Protein AF-A0A1Y1XB66-F1 (afdb_monomer)

Structure (mmCIF, N/CA/C/O backbone):
data_AF-A0A1Y1XB66-F1
#
_entry.id   AF-A0A1Y1XB66-F1
#
loop_
_atom_site.group_PDB
_atom_site.id
_atom_site.type_symbol
_atom_site.label_atom_id
_atom_site.label_alt_id
_atom_site.label_comp_id
_atom_site.label_asym_id
_atom_site.label_entity_id
_atom_site.label_seq_id
_atom_site.pdbx_PDB_ins_code
_atom_site.Cartn_x
_atom_site.Cartn_y
_atom_site.Cartn_z
_atom_site.occupancy
_atom_site.B_iso_or_equiv
_atom_site.auth_seq_id
_atom_site.auth_comp_id
_atom_site.auth_asym_id
_atom_site.auth_atom_id
_atom_site.pdbx_PDB_model_num
ATOM 1 N N . MET A 1 1 ? -8.201 -4.331 11.898 1.00 93.06 1 MET A N 1
ATOM 2 C CA . MET A 1 1 ? -6.814 -4.548 11.439 1.00 93.06 1 MET A CA 1
ATOM 3 C C . MET A 1 1 ? -6.684 -5.689 10.428 1.00 93.06 1 MET A C 1
ATOM 5 O O . MET A 1 1 ? -6.481 -5.411 9.258 1.00 93.06 1 MET A O 1
ATOM 9 N N . TYR A 1 2 ? -6.861 -6.954 10.826 1.00 96.12 2 TYR A N 1
ATOM 10 C CA . TYR A 1 2 ? -6.627 -8.111 9.941 1.00 96.12 2 TYR A CA 1
ATOM 11 C C . TYR A 1 2 ? -7.342 -8.049 8.589 1.00 96.12 2 TYR A C 1
ATOM 13 O O . TYR A 1 2 ? -6.713 -8.292 7.570 1.00 96.12 2 TYR A O 1
ATOM 21 N N . LEU A 1 3 ? -8.620 -7.654 8.565 1.00 96.44 3 LEU A N 1
ATOM 22 C CA . LEU A 1 3 ? -9.354 -7.529 7.306 1.00 96.44 3 LEU A CA 1
ATOM 23 C C . LEU A 1 3 ? -8.705 -6.515 6.350 1.00 96.44 3 LEU A C 1
ATOM 25 O O . LEU A 1 3 ? -8.567 -6.825 5.177 1.00 96.44 3 LEU A O 1
ATOM 29 N N . ALA A 1 4 ? -8.248 -5.361 6.848 1.00 98.31 4 ALA A N 1
ATOM 30 C CA . ALA A 1 4 ? -7.522 -4.388 6.031 1.00 98.31 4 ALA A CA 1
ATOM 31 C C . ALA A 1 4 ? -6.199 -4.976 5.512 1.00 98.31 4 ALA A C 1
ATOM 33 O O . ALA A 1 4 ? -5.934 -4.901 4.322 1.00 98.31 4 ALA A O 1
ATOM 34 N N . ALA A 1 5 ? -5.426 -5.656 6.366 1.00 98.12 5 ALA A N 1
ATOM 35 C CA . ALA A 1 5 ? -4.185 -6.314 5.950 1.00 98.12 5 ALA A CA 1
ATOM 36 C C . ALA A 1 5 ? -4.416 -7.391 4.870 1.00 98.12 5 ALA A C 1
ATOM 38 O O . ALA A 1 5 ? -3.619 -7.513 3.948 1.00 98.12 5 ALA A O 1
ATOM 39 N N . CYS A 1 6 ? -5.518 -8.144 4.934 1.00 97.75 6 CYS A N 1
ATOM 40 C CA . CYS A 1 6 ? -5.854 -9.141 3.914 1.00 97.75 6 CYS A CA 1
ATOM 41 C C . CYS A 1 6 ? -6.226 -8.533 2.556 1.00 97.75 6 CYS A C 1
ATOM 43 O O . CYS A 1 6 ? -6.067 -9.211 1.546 1.00 97.75 6 CYS A O 1
ATOM 45 N N . ILE A 1 7 ? -6.758 -7.308 2.528 1.00 98.19 7 ILE A N 1
ATOM 46 C CA . ILE A 1 7 ? -7.290 -6.697 1.301 1.00 98.19 7 ILE A CA 1
ATOM 47 C C . ILE A 1 7 ? -6.441 -5.542 0.769 1.00 98.19 7 ILE A C 1
ATOM 49 O O . ILE A 1 7 ? -6.807 -4.998 -0.265 1.00 98.19 7 ILE A O 1
ATOM 53 N N . HIS A 1 8 ? -5.378 -5.134 1.472 1.00 98.50 8 HIS A N 1
ATOM 54 C CA . HIS A 1 8 ? -4.700 -3.863 1.196 1.00 98.50 8 HIS A CA 1
ATOM 55 C C . HIS A 1 8 ? -4.144 -3.740 -0.224 1.00 98.50 8 HIS A C 1
ATOM 57 O O . HIS A 1 8 ? -4.134 -2.624 -0.706 1.00 98.50 8 HIS A O 1
ATOM 63 N N . ASP A 1 9 ? -3.803 -4.860 -0.878 1.00 98.50 9 ASP A N 1
ATOM 64 C CA . ASP A 1 9 ? -3.359 -4.948 -2.283 1.00 98.50 9 ASP A CA 1
ATOM 65 C C . ASP A 1 9 ? -4.315 -5.791 -3.162 1.00 98.50 9 ASP A C 1
ATOM 67 O O . ASP A 1 9 ? -3.929 -6.394 -4.168 1.00 98.50 9 ASP A O 1
ATOM 71 N N . PHE A 1 10 ? -5.587 -5.933 -2.771 1.00 98.56 10 PHE A N 1
ATOM 72 C CA . PHE A 1 10 ? -6.537 -6.761 -3.522 1.00 98.56 10 PHE A CA 1
ATOM 73 C C . PHE A 1 10 ? -6.757 -6.218 -4.943 1.00 98.56 10 PHE A C 1
ATOM 75 O O . PHE A 1 10 ? -7.156 -5.069 -5.105 1.00 98.56 10 PHE A O 1
ATOM 82 N N . ASP A 1 11 ? -6.575 -7.064 -5.963 1.00 98.19 11 ASP A N 1
ATOM 83 C CA . ASP A 1 11 ? -6.688 -6.693 -7.387 1.00 98.19 11 ASP A CA 1
ATOM 84 C C . ASP A 1 11 ? -5.578 -5.731 -7.879 1.00 98.19 11 ASP A C 1
ATOM 86 O O . ASP A 1 11 ? -5.793 -4.918 -8.775 1.00 98.19 11 ASP A O 1
ATOM 90 N N . HIS A 1 12 ? -4.372 -5.813 -7.295 1.00 98.38 12 HIS A N 1
ATOM 91 C CA . HIS A 1 12 ? -3.208 -5.036 -7.739 1.00 98.38 12 HIS A CA 1
ATOM 92 C C . HIS A 1 12 ? -2.734 -5.438 -9.157 1.00 98.38 12 HIS A C 1
ATOM 94 O O . HIS A 1 12 ? -2.450 -6.614 -9.403 1.00 98.38 12 HIS A O 1
ATOM 100 N N . PRO A 1 13 ? -2.581 -4.482 -10.099 1.00 97.94 13 PRO A N 1
ATOM 101 C CA . PRO A 1 13 ? -2.241 -4.754 -11.504 1.00 97.94 13 PRO A CA 1
ATOM 102 C C . PRO A 1 13 ? -0.741 -5.003 -11.762 1.00 97.94 13 PRO A C 1
ATOM 104 O O . PRO A 1 13 ? -0.325 -5.191 -12.913 1.00 97.94 13 PRO A O 1
ATOM 107 N N . GLY A 1 14 ? 0.080 -4.976 -10.709 1.00 97.69 14 GLY A N 1
ATOM 108 C CA . GLY A 1 14 ? 1.537 -5.132 -10.784 1.00 97.69 14 GLY A CA 1
ATOM 109 C C . GLY A 1 14 ? 2.257 -3.893 -11.323 1.00 97.69 14 GLY A C 1
ATOM 110 O O . GLY A 1 14 ? 3.287 -4.014 -11.984 1.00 97.69 14 GLY A O 1
ATOM 111 N N . VAL A 1 15 ? 1.667 -2.710 -11.129 1.00 97.88 15 VAL A N 1
ATOM 112 C CA . VAL A 1 15 ? 2.233 -1.402 -11.487 1.00 97.88 15 VAL A CA 1
ATOM 113 C C . VAL A 1 15 ? 1.844 -0.378 -10.426 1.00 97.88 15 VAL A C 1
ATOM 115 O O . VAL A 1 15 ? 0.817 -0.525 -9.779 1.00 97.88 15 VAL A O 1
ATOM 118 N N . SER A 1 16 ? 2.651 0.666 -10.268 1.00 97.94 16 SER A N 1
ATOM 119 C CA . SER A 1 16 ? 2.459 1.718 -9.262 1.00 97.94 16 SER A CA 1
ATOM 120 C C . SER A 1 16 ? 1.376 2.749 -9.619 1.00 97.94 16 SER A C 1
ATOM 122 O O . SER A 1 16 ? 1.067 2.968 -10.792 1.00 97.94 16 SER A O 1
ATOM 124 N N . ASN A 1 17 ? 0.903 3.498 -8.610 1.00 97.94 17 ASN A N 1
ATOM 125 C CA . ASN A 1 17 ? 0.035 4.675 -8.783 1.00 97.94 17 ASN A CA 1
ATOM 126 C C . ASN A 1 17 ? 0.576 5.642 -9.850 1.00 97.94 17 ASN A C 1
ATOM 128 O O . ASN A 1 17 ? -0.153 6.084 -10.735 1.00 97.94 17 ASN A O 1
ATOM 132 N N . LYS A 1 18 ? 1.882 5.933 -9.808 1.00 97.25 18 LYS A N 1
ATOM 133 C CA . LYS A 1 18 ? 2.531 6.855 -10.749 1.00 97.25 18 LYS A CA 1
ATOM 134 C C . LYS A 1 18 ? 2.467 6.360 -12.193 1.00 97.25 18 LYS A C 1
ATOM 136 O O . LYS A 1 18 ? 2.304 7.173 -13.098 1.00 97.25 18 LYS A O 1
ATOM 141 N N . PHE A 1 19 ? 2.591 5.051 -12.410 1.00 97.62 19 PHE A N 1
ATOM 142 C CA . PHE A 1 19 ? 2.431 4.473 -13.740 1.00 97.62 19 PHE A CA 1
ATOM 143 C C . PHE A 1 19 ? 1.012 4.710 -14.262 1.00 97.62 19 PHE A C 1
ATOM 145 O O . PHE A 1 19 ? 0.869 5.263 -15.348 1.00 97.62 19 PHE A O 1
ATOM 152 N N . LEU A 1 20 ? -0.013 4.363 -13.472 1.00 98.06 20 LEU A N 1
ATOM 153 C CA . LEU A 1 20 ? -1.424 4.519 -13.855 1.00 98.06 20 LEU A CA 1
ATOM 154 C C . LEU A 1 20 ? -1.769 5.972 -14.208 1.00 98.06 20 LEU A C 1
ATOM 156 O O . LEU A 1 20 ? -2.384 6.224 -15.241 1.00 98.06 20 LEU A O 1
ATOM 160 N N . ILE A 1 21 ? -1.302 6.925 -13.398 1.00 97.50 21 ILE A N 1
ATOM 161 C CA . ILE A 1 21 ? -1.496 8.363 -13.638 1.00 97.50 21 ILE A CA 1
ATOM 162 C C . ILE A 1 21 ? -0.825 8.790 -14.951 1.00 97.50 21 ILE A C 1
ATOM 164 O O . ILE A 1 21 ? -1.439 9.452 -15.784 1.00 97.50 21 ILE A O 1
ATOM 168 N N . ASN A 1 22 ? 0.427 8.383 -15.180 1.00 96.12 22 ASN A N 1
ATOM 169 C CA . ASN A 1 22 ? 1.181 8.793 -16.367 1.00 96.12 22 ASN A CA 1
ATOM 170 C C . ASN A 1 22 ? 0.584 8.274 -17.682 1.00 96.12 22 ASN A C 1
ATOM 172 O O . ASN A 1 22 ? 0.748 8.922 -18.714 1.00 96.12 22 ASN A O 1
ATOM 176 N N . VAL A 1 23 ? -0.052 7.100 -17.663 1.00 95.62 23 VAL A N 1
ATOM 177 C CA . VAL A 1 23 ? -0.640 6.485 -18.864 1.00 95.62 23 VAL A CA 1
ATOM 178 C C . VAL A 1 23 ? -2.120 6.828 -19.053 1.00 95.62 23 VAL A C 1
ATOM 180 O O . VAL A 1 23 ? -2.707 6.380 -20.035 1.00 95.62 23 VAL A O 1
ATOM 183 N N . GLY A 1 24 ? -2.715 7.616 -18.148 1.00 95.81 24 GLY A N 1
ATOM 184 C CA . GLY A 1 24 ? -4.138 7.959 -18.190 1.00 95.81 24 GLY A CA 1
ATOM 185 C C . GLY A 1 24 ? -5.039 6.741 -17.984 1.00 95.81 24 GLY A C 1
ATOM 186 O O . GLY A 1 24 ? -6.009 6.555 -18.715 1.00 95.81 24 GLY A O 1
ATOM 187 N N . ASP A 1 25 ? -4.683 5.863 -17.044 1.00 97.88 25 ASP A N 1
ATOM 188 C CA . ASP A 1 25 ? -5.494 4.685 -16.743 1.00 97.88 25 ASP A CA 1
ATOM 189 C C . ASP A 1 25 ? -6.871 5.095 -16.174 1.00 97.88 25 ASP A C 1
ATOM 191 O O . ASP A 1 25 ? -6.937 6.007 -15.342 1.00 97.88 25 ASP A O 1
ATOM 195 N N . PRO A 1 26 ? -7.975 4.413 -16.540 1.00 98.31 26 PRO A N 1
ATOM 196 C CA . PRO A 1 26 ? -9.305 4.723 -16.015 1.00 98.31 26 PRO A CA 1
ATOM 197 C C . PRO A 1 26 ? -9.406 4.724 -14.483 1.00 98.31 26 PRO A C 1
ATOM 199 O O . PRO A 1 26 ? -10.229 5.456 -13.933 1.00 98.31 26 PRO A O 1
ATOM 202 N N . LEU A 1 27 ? -8.590 3.933 -13.771 1.00 98.06 27 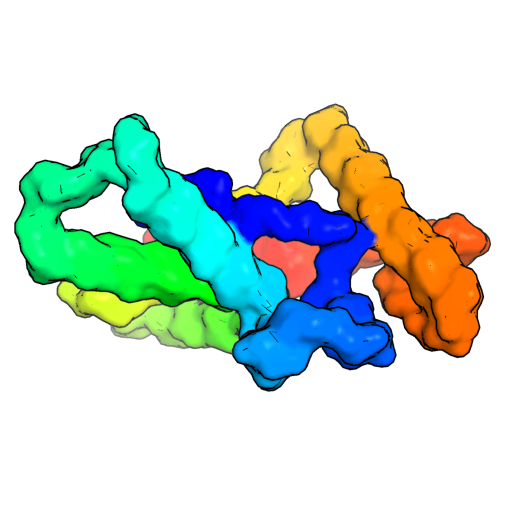LEU A N 1
ATOM 203 C CA . LEU A 1 27 ? -8.545 3.980 -12.307 1.00 98.06 27 LEU A CA 1
ATOM 204 C C . LEU A 1 27 ? -7.983 5.312 -11.802 1.00 98.06 27 LEU A C 1
ATOM 206 O O . LEU A 1 27 ? -8.491 5.848 -10.815 1.00 98.06 27 LEU A O 1
ATOM 210 N N . ALA A 1 28 ? -6.964 5.860 -12.471 1.00 98.25 28 ALA A N 1
ATOM 211 C CA . ALA A 1 28 ? -6.388 7.151 -12.106 1.00 98.25 28 ALA A CA 1
ATOM 212 C C . ALA A 1 28 ? -7.420 8.276 -12.269 1.00 98.25 28 ALA A C 1
ATOM 214 O O . ALA A 1 28 ? -7.612 9.066 -11.343 1.00 98.25 28 ALA A O 1
ATOM 215 N N . GLU A 1 29 ? -8.176 8.266 -13.372 1.00 97.81 29 GLU A N 1
ATOM 216 C CA . GLU A 1 29 ? -9.288 9.198 -13.592 1.00 97.81 29 GLU A CA 1
ATOM 217 C C . GLU A 1 29 ? -10.398 9.027 -12.543 1.00 97.81 29 GLU A C 1
ATOM 219 O O . GLU A 1 29 ? -10.850 10.003 -11.941 1.00 97.81 29 GLU A O 1
ATOM 224 N N . LEU A 1 30 ? -10.811 7.783 -12.269 1.00 98.12 30 LEU A N 1
ATOM 225 C CA . LEU A 1 30 ? -11.868 7.466 -11.304 1.00 98.12 30 LEU A CA 1
ATOM 226 C C . LEU A 1 30 ? -11.540 7.977 -9.893 1.00 98.12 30 LEU A C 1
ATOM 228 O O . LEU A 1 30 ? -12.418 8.493 -9.194 1.00 98.12 30 LEU A O 1
ATOM 232 N N . TYR A 1 31 ? -10.281 7.842 -9.475 1.00 98.31 31 TYR A N 1
ATOM 233 C CA . TYR A 1 31 ? -9.811 8.237 -8.147 1.00 98.31 31 TYR A CA 1
ATOM 234 C C . TYR A 1 31 ? -9.087 9.587 -8.122 1.00 98.31 31 TYR A C 1
ATOM 236 O O . TYR A 1 31 ? -8.567 9.984 -7.078 1.00 98.31 31 TYR A O 1
ATOM 244 N N . ASN A 1 32 ? -9.147 10.351 -9.217 1.00 98.06 32 ASN A N 1
ATOM 245 C CA . ASN A 1 32 ? -8.606 11.708 -9.330 1.00 98.06 32 ASN A CA 1
ATOM 246 C C . ASN A 1 32 ? -7.133 11.789 -8.886 1.00 98.06 32 ASN A C 1
ATOM 248 O O . ASN A 1 32 ? -6.772 12.666 -8.096 1.00 98.06 32 ASN A O 1
ATOM 252 N N . ASP A 1 33 ? -6.320 10.825 -9.325 1.00 98.12 33 ASP A N 1
ATOM 253 C CA . ASP A 1 33 ? -4.886 10.691 -9.029 1.00 98.12 33 ASP A CA 1
ATOM 254 C C . ASP A 1 33 ? -4.518 10.546 -7.537 1.00 98.12 33 ASP A C 1
ATOM 256 O O . ASP A 1 33 ? -3.344 10.619 -7.165 1.00 98.12 33 ASP A O 1
ATOM 260 N N . LYS A 1 34 ? -5.496 10.332 -6.648 1.00 97.50 34 LYS A N 1
ATOM 261 C CA . LYS A 1 34 ? -5.277 10.241 -5.196 1.00 97.50 34 LYS A CA 1
ATOM 262 C C . LYS A 1 34 ? -5.313 8.796 -4.730 1.00 97.50 34 LYS A C 1
ATOM 264 O O . LYS A 1 34 ? -6.390 8.206 -4.707 1.00 97.50 34 LYS A O 1
ATOM 269 N N . SER A 1 35 ? -4.160 8.266 -4.309 1.00 97.69 35 SER A N 1
ATOM 270 C CA . SER A 1 35 ? -4.018 6.903 -3.760 1.00 97.69 35 SER A CA 1
ATOM 271 C C . SER A 1 35 ? -4.839 5.897 -4.577 1.00 97.69 35 SER A C 1
ATOM 273 O O . SER A 1 35 ? -5.804 5.302 -4.092 1.00 97.69 35 SER A O 1
ATOM 275 N N . VAL A 1 36 ? -4.559 5.876 -5.886 1.00 98.62 36 VAL A N 1
ATOM 276 C CA . VAL A 1 36 ? -5.412 5.275 -6.923 1.00 98.62 36 VAL A CA 1
ATOM 277 C C . VAL A 1 36 ? -5.643 3.793 -6.633 1.00 98.62 36 VAL A C 1
ATOM 279 O O . VAL A 1 36 ? -6.783 3.333 -6.573 1.00 98.62 36 VAL A O 1
ATOM 282 N N . LEU A 1 37 ? -4.557 3.066 -6.394 1.00 98.75 37 LEU A N 1
ATOM 283 C CA . LEU A 1 37 ? -4.554 1.646 -6.085 1.00 98.75 37 LEU A CA 1
ATOM 284 C C . LEU A 1 37 ? -5.190 1.373 -4.727 1.00 98.75 37 LEU A C 1
ATOM 286 O O . LEU A 1 37 ? -6.081 0.539 -4.636 1.00 98.75 37 LEU A O 1
ATOM 290 N N . GLU A 1 38 ? -4.849 2.132 -3.688 1.00 98.75 38 GLU A N 1
ATOM 291 C CA . GLU A 1 38 ? -5.382 1.911 -2.341 1.00 98.75 38 GLU A CA 1
ATOM 292 C C . GLU A 1 38 ? -6.908 2.124 -2.280 1.00 98.75 38 GLU A C 1
ATOM 294 O O . GLU A 1 38 ? -7.633 1.377 -1.607 1.00 98.75 38 GLU A O 1
ATOM 299 N N . ASN A 1 39 ? -7.427 3.099 -3.036 1.00 98.62 39 ASN A N 1
ATOM 300 C CA . ASN A 1 39 ? -8.866 3.268 -3.229 1.00 98.62 39 ASN A CA 1
ATOM 301 C C . ASN A 1 39 ? -9.487 2.094 -3.999 1.00 98.62 39 ASN A C 1
ATOM 303 O O . ASN A 1 39 ? -10.554 1.607 -3.603 1.00 98.62 39 ASN A O 1
ATOM 307 N N . HIS A 1 40 ? -8.829 1.624 -5.064 1.00 98.69 40 HIS A N 1
ATOM 308 C CA . HIS A 1 40 ? -9.269 0.462 -5.843 1.00 98.69 40 HIS A CA 1
ATOM 309 C C . HIS A 1 40 ? -9.345 -0.803 -4.983 1.00 98.69 40 HIS A C 1
ATOM 311 O O . HIS A 1 40 ? -10.390 -1.454 -4.944 1.00 98.69 40 HIS A O 1
ATOM 317 N N . HIS A 1 41 ? -8.302 -1.098 -4.205 1.00 98.69 41 HIS A N 1
ATOM 318 C CA . HIS A 1 41 ? -8.227 -2.246 -3.299 1.00 98.69 41 HIS A CA 1
ATOM 319 C C . HIS A 1 41 ? -9.415 -2.274 -2.331 1.00 98.69 41 HIS A C 1
ATOM 321 O O . HIS A 1 41 ? -10.119 -3.283 -2.213 1.00 98.69 41 HIS A O 1
ATOM 327 N N . CYS A 1 42 ? -9.723 -1.130 -1.708 1.00 98.31 42 CYS A N 1
ATOM 328 C CA . CYS A 1 42 ? -10.904 -0.983 -0.861 1.00 98.31 42 CYS A CA 1
ATOM 329 C C . CYS A 1 42 ? -12.209 -1.216 -1.627 1.00 98.31 42 CYS A C 1
ATOM 331 O O . CYS A 1 42 ? -13.079 -1.964 -1.168 1.00 98.31 42 CYS A O 1
ATOM 333 N N . ALA A 1 43 ? -12.383 -0.547 -2.768 1.00 98.31 43 ALA A N 1
ATOM 334 C CA . ALA A 1 43 ? -13.620 -0.596 -3.537 1.00 98.31 43 ALA A CA 1
ATOM 335 C C . ALA A 1 43 ? -13.911 -2.015 -4.044 1.00 98.31 43 ALA A C 1
ATOM 337 O O . ALA A 1 43 ? -15.011 -2.532 -3.824 1.00 98.31 43 ALA A O 1
ATOM 338 N N . ALA A 1 44 ? -12.916 -2.664 -4.648 1.00 98.38 44 ALA A N 1
ATOM 339 C CA . ALA A 1 44 ? -13.014 -4.006 -5.199 1.00 98.38 44 ALA A CA 1
ATOM 340 C C . ALA A 1 44 ? -13.272 -5.055 -4.103 1.00 98.38 44 ALA A C 1
ATOM 342 O O . ALA A 1 44 ? -14.179 -5.884 -4.237 1.00 98.38 44 ALA A O 1
ATOM 343 N N . ALA A 1 45 ? -12.560 -4.983 -2.973 1.00 98.12 45 ALA A N 1
ATOM 344 C CA . ALA A 1 45 ? -12.751 -5.916 -1.865 1.00 98.12 45 ALA A CA 1
ATOM 345 C C . ALA A 1 45 ? -14.123 -5.758 -1.185 1.00 98.12 45 ALA A C 1
ATOM 347 O O . ALA A 1 45 ? -14.790 -6.747 -0.872 1.00 98.12 45 ALA A O 1
ATOM 348 N N . LEU A 1 46 ? -14.596 -4.522 -0.990 1.00 96.06 46 LEU A N 1
ATOM 349 C CA . LEU A 1 46 ? -15.913 -4.265 -0.394 1.00 96.06 46 LEU A CA 1
ATOM 350 C C . LEU A 1 46 ? -17.053 -4.626 -1.357 1.00 96.06 46 LEU A C 1
ATOM 352 O O . LEU A 1 46 ? -18.103 -5.096 -0.914 1.00 96.06 46 LEU A O 1
ATOM 356 N N . ALA A 1 47 ? -16.857 -4.469 -2.668 1.00 97.00 47 ALA A N 1
ATOM 357 C CA . ALA A 1 47 ? -17.786 -4.982 -3.670 1.00 97.00 47 ALA A CA 1
ATOM 358 C C . ALA A 1 47 ? -17.856 -6.517 -3.630 1.00 97.00 47 ALA A C 1
ATOM 360 O O . ALA A 1 47 ? -18.951 -7.081 -3.675 1.00 97.00 47 ALA A O 1
ATOM 361 N N . LEU A 1 48 ? -16.712 -7.198 -3.480 1.00 97.62 48 LEU A N 1
ATOM 362 C CA . LEU A 1 48 ? -16.653 -8.653 -3.332 1.00 97.62 48 LEU A CA 1
ATOM 363 C C . LEU A 1 48 ? -17.368 -9.135 -2.063 1.00 97.62 48 LEU A C 1
ATOM 365 O O . LEU A 1 48 ? -18.113 -10.116 -2.128 1.00 97.62 48 LEU A O 1
ATOM 369 N N . LEU A 1 49 ? -17.179 -8.438 -0.941 1.00 96.19 49 LEU A N 1
ATOM 370 C CA . LEU A 1 49 ? -17.842 -8.727 0.333 1.00 96.19 49 LEU A CA 1
ATOM 371 C C . LEU A 1 49 ? -19.370 -8.632 0.227 1.00 96.19 49 LEU A C 1
ATOM 373 O O . LEU A 1 49 ? -20.077 -9.412 0.855 1.00 96.19 49 LEU A O 1
ATOM 377 N N . ASN A 1 50 ? -19.886 -7.708 -0.586 1.00 93.25 50 ASN A N 1
ATOM 378 C CA . ASN A 1 50 ? -21.325 -7.499 -0.766 1.00 93.25 50 ASN A CA 1
ATOM 379 C C . ASN A 1 50 ? -21.995 -8.500 -1.723 1.00 93.25 50 ASN A C 1
ATOM 381 O O . ASN A 1 50 ? -23.218 -8.458 -1.877 1.00 93.25 50 ASN A O 1
ATOM 385 N N . LYS A 1 51 ? -21.243 -9.405 -2.365 1.00 96.44 51 LYS A N 1
ATOM 386 C CA . LYS A 1 51 ? -21.841 -10.454 -3.202 1.00 96.44 51 LYS A CA 1
ATOM 387 C C . LYS A 1 51 ? -22.602 -11.481 -2.341 1.00 96.44 51 LYS A C 1
ATOM 389 O O . LYS A 1 51 ? -22.174 -11.774 -1.219 1.00 96.44 51 LYS A O 1
ATOM 394 N N . PRO A 1 52 ? -23.704 -12.069 -2.851 1.00 95.00 52 PRO A N 1
ATOM 395 C CA . PRO A 1 52 ? -24.417 -13.138 -2.154 1.00 95.00 52 PRO A CA 1
ATOM 396 C C . PRO A 1 52 ? -23.474 -14.284 -1.761 1.00 95.00 52 PRO A C 1
ATOM 398 O O . PRO A 1 52 ? -22.692 -14.748 -2.584 1.00 95.00 52 PRO A O 1
ATOM 401 N N . GLY A 1 53 ? -23.543 -14.724 -0.503 1.00 94.75 53 GLY A N 1
ATOM 402 C CA . GLY A 1 53 ? -22.701 -15.803 0.032 1.00 94.75 53 GLY A CA 1
ATOM 403 C C . GLY A 1 53 ? -21.323 -15.378 0.558 1.00 94.75 53 GLY A C 1
ATOM 404 O O . GLY A 1 53 ? -20.708 -16.155 1.280 1.00 94.75 53 GLY A O 1
ATOM 405 N N . ASN A 1 54 ? -20.864 -14.151 0.281 1.00 95.81 54 ASN A N 1
ATOM 406 C CA . ASN A 1 54 ? -19.546 -13.672 0.725 1.00 95.81 54 ASN A CA 1
ATOM 407 C C . ASN A 1 54 ? -19.594 -12.810 1.994 1.00 95.81 54 ASN A C 1
ATOM 409 O O . ASN A 1 54 ? -18.575 -12.642 2.665 1.00 95.81 54 ASN A O 1
ATOM 413 N N . ASN A 1 55 ? -20.755 -12.233 2.316 1.00 95.19 55 ASN A N 1
ATOM 414 C CA . ASN A 1 55 ? -20.878 -11.236 3.376 1.00 95.19 55 ASN A CA 1
ATOM 415 C C . ASN A 1 55 ? -20.859 -11.862 4.779 1.00 95.19 55 ASN A C 1
ATOM 417 O O . ASN A 1 55 ? -21.898 -12.040 5.407 1.00 95.19 55 ASN A O 1
ATOM 421 N N . PHE A 1 56 ? -19.668 -12.156 5.298 1.00 95.25 56 PHE A N 1
ATOM 422 C CA . PHE A 1 56 ? -19.494 -12.703 6.648 1.00 95.25 56 PHE A CA 1
ATOM 423 C C . PHE A 1 56 ? -19.709 -11.674 7.776 1.00 95.25 56 PHE A C 1
ATOM 425 O O . PHE A 1 56 ? -19.662 -12.036 8.951 1.00 95.25 56 PHE A O 1
ATOM 432 N N . ILE A 1 57 ? -19.930 -10.395 7.444 1.00 94.12 57 ILE A N 1
ATOM 433 C CA . ILE A 1 57 ? -20.220 -9.326 8.414 1.00 94.12 57 ILE A CA 1
ATOM 434 C C . ILE A 1 57 ? -21.708 -8.953 8.451 1.00 94.12 57 ILE A C 1
ATOM 436 O O . ILE A 1 57 ? -22.086 -7.966 9.084 1.00 94.12 57 ILE A O 1
ATOM 440 N N . ASP A 1 58 ? -22.569 -9.713 7.778 1.00 93.62 58 ASP A N 1
ATOM 441 C CA . ASP A 1 58 ? -24.006 -9.462 7.648 1.00 93.62 58 ASP A CA 1
ATOM 442 C C . ASP A 1 58 ? -24.742 -9.357 8.997 1.00 93.62 58 ASP A C 1
ATOM 444 O O . ASP A 1 58 ? -25.661 -8.545 9.122 1.00 93.62 58 ASP A O 1
ATOM 448 N N . ARG A 1 59 ? -24.288 -10.087 10.019 1.00 94.44 59 ARG A N 1
ATOM 449 C CA . ARG A 1 59 ? -24.832 -10.076 11.388 1.00 94.44 59 ARG A CA 1
ATOM 450 C C . ARG A 1 59 ? -24.444 -8.852 12.215 1.00 94.44 59 ARG A C 1
ATOM 452 O O . ARG A 1 59 ? -25.016 -8.649 13.283 1.00 94.44 59 ARG A O 1
ATOM 459 N N . LEU A 1 60 ? -23.482 -8.047 11.763 1.00 95.75 60 LEU A N 1
ATOM 460 C CA . LEU A 1 60 ? -23.155 -6.796 12.441 1.00 95.75 60 LEU A CA 1
ATOM 461 C C . LEU A 1 60 ? -24.293 -5.785 12.264 1.00 95.75 60 LEU A C 1
ATOM 463 O O . LEU A 1 60 ? -24.905 -5.678 11.193 1.00 95.75 60 LEU A O 1
ATOM 467 N N . ASP A 1 61 ? -24.548 -5.009 13.314 1.00 97.19 61 ASP A N 1
ATOM 468 C CA . ASP A 1 61 ? -25.452 -3.869 13.233 1.00 97.19 61 ASP A CA 1
ATOM 469 C C . ASP A 1 61 ? -24.906 -2.786 12.280 1.00 97.19 61 ASP A C 1
ATOM 471 O O . ASP A 1 61 ? -23.751 -2.802 11.836 1.00 97.19 61 ASP A O 1
ATOM 475 N N . LYS A 1 62 ? -25.781 -1.849 11.910 1.00 96.31 62 LYS A N 1
ATOM 476 C CA . LYS A 1 62 ? -25.469 -0.810 10.922 1.00 96.31 62 LYS A CA 1
ATOM 477 C C . LYS A 1 62 ? -24.313 0.091 11.369 1.00 96.31 62 LYS A C 1
ATOM 479 O O . LYS A 1 62 ? -23.526 0.513 10.523 1.00 96.31 62 LYS A O 1
ATOM 484 N N . GLU A 1 63 ? -24.209 0.380 12.663 1.00 97.38 63 GLU A N 1
ATOM 485 C CA . GLU A 1 63 ? -23.181 1.272 13.203 1.00 97.38 63 GLU A CA 1
ATOM 486 C C . GLU A 1 63 ? -21.806 0.609 13.169 1.00 97.38 63 GLU A C 1
ATOM 488 O O . GLU A 1 63 ? -20.867 1.198 12.637 1.00 97.38 63 GLU A O 1
ATOM 493 N N . LYS A 1 64 ? -21.707 -0.654 13.595 1.00 96.50 64 LYS A N 1
ATOM 494 C CA . LYS A 1 64 ? -20.469 -1.441 13.517 1.00 96.50 64 LYS A CA 1
ATOM 495 C C . LYS A 1 64 ? -20.013 -1.671 12.083 1.00 96.50 64 LYS A C 1
ATOM 497 O O . LYS A 1 64 ? -18.819 -1.625 11.813 1.00 96.50 64 LYS A O 1
ATOM 502 N N . LYS A 1 65 ? -20.937 -1.899 11.141 1.00 96.06 65 LYS A N 1
ATOM 503 C CA . LYS A 1 65 ? -20.594 -2.003 9.709 1.00 96.06 65 LYS A CA 1
ATOM 504 C C . LYS A 1 65 ? -19.994 -0.706 9.177 1.00 96.06 65 LYS A C 1
ATOM 506 O O . LYS A 1 65 ? -19.033 -0.757 8.412 1.00 96.06 65 LYS A O 1
ATOM 511 N N . ARG A 1 66 ? -20.556 0.440 9.576 1.00 96.19 66 ARG A N 1
ATOM 512 C CA . ARG A 1 66 ? -20.033 1.759 9.206 1.00 96.19 66 ARG A CA 1
ATOM 513 C C . ARG A 1 66 ? -18.635 1.965 9.788 1.00 96.19 66 ARG A C 1
ATOM 515 O O . ARG A 1 66 ? -17.718 2.226 9.022 1.00 96.19 66 ARG A O 1
ATOM 522 N N . GLU A 1 67 ? -18.465 1.760 11.092 1.00 96.06 67 GLU A N 1
ATOM 523 C CA . GLU A 1 67 ? -17.174 1.922 11.775 1.00 96.06 67 GLU A CA 1
ATOM 524 C C . GLU A 1 67 ? -16.095 0.990 11.203 1.00 96.06 67 GLU A C 1
ATOM 526 O O . GLU A 1 67 ? -14.968 1.415 10.941 1.00 96.06 67 GLU A O 1
ATOM 531 N N . LEU A 1 68 ? -16.445 -0.276 10.948 1.00 95.75 68 LEU A N 1
ATOM 532 C CA . LEU A 1 68 ? -15.550 -1.244 10.322 1.00 95.75 68 LEU A CA 1
ATOM 533 C C . LEU A 1 68 ? -15.116 -0.772 8.932 1.00 95.75 68 LEU A C 1
ATOM 535 O O . LEU A 1 68 ? -13.928 -0.811 8.621 1.00 95.75 68 LEU A O 1
ATOM 539 N N . ARG A 1 69 ? -16.065 -0.319 8.103 1.00 96.62 69 ARG A N 1
ATOM 540 C CA . ARG A 1 69 ? -15.777 0.185 6.757 1.00 96.62 69 ARG A CA 1
ATOM 541 C C . ARG A 1 69 ? -14.869 1.412 6.803 1.00 96.62 69 ARG A C 1
ATOM 543 O O . ARG A 1 69 ? -13.894 1.444 6.062 1.00 96.62 69 ARG A O 1
ATOM 550 N N . GLU A 1 70 ? -15.178 2.389 7.651 1.00 97.50 70 GLU A N 1
ATOM 551 C CA . GLU A 1 70 ? -14.369 3.604 7.826 1.00 97.50 70 GLU A CA 1
ATOM 552 C C . GLU A 1 70 ? -12.937 3.245 8.228 1.00 97.50 70 GLU A C 1
ATOM 554 O O . GLU A 1 70 ? -11.991 3.639 7.553 1.00 97.50 70 GLU A O 1
ATOM 559 N N . THR A 1 71 ? -12.791 2.385 9.238 1.00 97.75 71 THR A N 1
ATOM 560 C CA . THR A 1 71 ? -11.477 1.959 9.733 1.00 97.75 71 THR A CA 1
ATOM 561 C C . THR A 1 71 ? -10.689 1.200 8.665 1.00 97.75 71 THR A C 1
ATOM 563 O O . THR A 1 71 ? -9.491 1.407 8.522 1.00 97.75 71 THR A O 1
ATOM 566 N N . ILE A 1 72 ? -11.328 0.316 7.891 1.00 98.06 72 ILE A N 1
ATOM 567 C CA . ILE A 1 72 ? -10.654 -0.404 6.798 1.00 98.06 72 ILE A CA 1
ATOM 568 C C . ILE A 1 72 ? -10.117 0.570 5.753 1.00 98.06 72 ILE A C 1
ATOM 570 O O . ILE A 1 72 ? -8.959 0.446 5.367 1.00 98.06 72 ILE A O 1
ATOM 574 N N . ILE A 1 73 ? -10.938 1.533 5.329 1.00 98.44 73 ILE A N 1
ATOM 575 C CA . ILE A 1 73 ? -10.544 2.526 4.327 1.00 98.44 73 ILE A CA 1
ATOM 576 C C . ILE A 1 73 ? -9.364 3.354 4.846 1.00 98.44 73 ILE A C 1
ATOM 578 O O . ILE A 1 73 ? -8.359 3.475 4.156 1.00 98.44 73 ILE A O 1
ATOM 582 N N . GLU A 1 74 ? -9.433 3.857 6.081 1.00 98.38 74 GLU A N 1
ATOM 583 C CA . GLU A 1 74 ? -8.348 4.643 6.687 1.00 98.38 74 GLU A CA 1
ATOM 584 C C . GLU A 1 74 ? -7.037 3.850 6.844 1.00 98.38 74 GLU A C 1
ATOM 586 O O . GLU A 1 74 ? -5.959 4.446 6.842 1.00 98.38 74 GLU A O 1
ATOM 591 N N . LEU A 1 75 ? -7.113 2.524 7.001 1.00 98.62 75 LEU A N 1
ATOM 592 C CA . LEU A 1 75 ? -5.944 1.654 7.145 1.00 98.62 75 LEU A CA 1
ATOM 593 C C . LEU A 1 75 ? -5.317 1.285 5.803 1.00 98.62 75 LEU A C 1
ATOM 595 O O . LEU A 1 75 ? -4.097 1.317 5.694 1.00 98.62 75 LEU A O 1
ATOM 599 N N . VAL A 1 76 ? -6.125 0.953 4.796 1.00 98.69 76 VAL A N 1
ATOM 600 C CA . VAL A 1 76 ? -5.619 0.638 3.452 1.00 98.69 76 VAL A CA 1
ATOM 601 C C . VAL A 1 76 ? -5.081 1.899 2.779 1.00 98.69 76 VAL A C 1
ATOM 603 O O . VAL A 1 76 ? -3.985 1.874 2.254 1.00 98.69 76 VAL A O 1
ATOM 606 N N . LEU A 1 77 ? -5.752 3.050 2.884 1.00 98.44 77 LEU A N 1
ATOM 607 C CA . LEU A 1 77 ? -5.195 4.305 2.352 1.00 98.44 77 LEU A CA 1
ATOM 608 C C . LEU A 1 77 ? -3.858 4.693 3.007 1.00 98.44 77 LEU A C 1
ATOM 610 O O . LEU A 1 77 ? -3.044 5.382 2.396 1.00 98.44 77 LEU A O 1
ATOM 614 N N . ALA A 1 78 ? -3.608 4.248 4.241 1.00 98.25 78 ALA A N 1
ATOM 615 C CA . ALA A 1 78 ? -2.337 4.492 4.908 1.00 98.25 78 ALA A CA 1
ATOM 616 C C . ALA A 1 78 ? -1.177 3.661 4.331 1.00 98.25 78 ALA A C 1
ATOM 618 O O . ALA A 1 78 ? -0.025 3.994 4.628 1.00 98.25 78 ALA A O 1
ATOM 619 N N . THR A 1 79 ? -1.422 2.615 3.529 1.00 98.38 79 THR A N 1
ATOM 620 C CA . THR A 1 79 ? -0.344 1.830 2.895 1.00 98.38 79 THR A CA 1
ATOM 621 C C . THR A 1 79 ? 0.323 2.583 1.746 1.00 98.38 79 THR A C 1
ATOM 623 O O . THR A 1 79 ? 1.513 2.369 1.525 1.00 98.38 79 THR A O 1
ATOM 626 N N . ASP A 1 80 ? -0.340 3.586 1.150 1.00 98.25 80 ASP A N 1
ATOM 627 C CA . ASP A 1 80 ? 0.264 4.477 0.150 1.00 98.25 80 ASP A CA 1
ATOM 628 C C . ASP A 1 80 ? 1.564 5.099 0.693 1.00 98.25 80 ASP A C 1
ATOM 630 O O . ASP A 1 80 ? 1.590 5.886 1.656 1.00 98.25 80 ASP A O 1
ATOM 634 N N . LEU A 1 81 ? 2.683 4.733 0.066 1.00 94.94 81 LEU A N 1
ATOM 635 C CA . LEU A 1 81 ? 4.008 5.186 0.475 1.00 94.94 81 LEU A CA 1
ATOM 636 C C . LEU A 1 81 ? 4.214 6.691 0.262 1.00 94.94 81 LEU A C 1
ATOM 638 O O . LEU A 1 81 ? 5.062 7.274 0.938 1.00 94.94 81 LEU A O 1
ATOM 642 N N . SER A 1 82 ? 3.404 7.351 -0.569 1.00 94.75 82 SER A N 1
ATOM 643 C CA . SER A 1 82 ? 3.441 8.810 -0.764 1.00 94.75 82 SER A CA 1
ATOM 644 C C . SER A 1 82 ? 3.165 9.569 0.539 1.00 94.75 82 SER A C 1
ATOM 646 O O . SER A 1 82 ? 3.709 10.649 0.768 1.00 94.75 82 SER A O 1
ATOM 648 N N . ASN A 1 83 ? 2.373 8.973 1.437 1.00 93.62 83 ASN A N 1
ATOM 649 C CA . ASN A 1 83 ? 2.025 9.540 2.740 1.00 93.62 83 ASN A CA 1
ATOM 650 C C . ASN A 1 83 ? 2.915 9.021 3.885 1.00 93.62 83 ASN A C 1
ATOM 652 O O . ASN A 1 83 ? 2.746 9.443 5.031 1.00 93.62 83 ASN A O 1
ATOM 656 N N . HIS A 1 84 ? 3.870 8.119 3.606 1.00 96.31 84 HIS A N 1
ATOM 657 C CA . HIS A 1 84 ? 4.646 7.395 4.622 1.00 96.31 84 HIS A CA 1
ATOM 658 C C . HIS A 1 84 ? 5.307 8.324 5.647 1.00 96.31 84 HIS A C 1
ATOM 660 O O . HIS A 1 84 ? 5.112 8.155 6.852 1.00 96.31 84 HIS A O 1
ATOM 666 N N . PHE A 1 85 ? 6.045 9.332 5.179 1.00 96.31 85 PHE A N 1
ATOM 667 C CA . PHE A 1 85 ? 6.758 10.251 6.065 1.00 96.31 85 PHE A CA 1
ATOM 668 C C . PHE A 1 85 ? 5.811 11.114 6.905 1.00 96.31 85 PHE A C 1
ATOM 670 O O . PHE A 1 85 ? 6.120 11.399 8.057 1.00 96.31 85 PHE A O 1
ATOM 677 N N . SER A 1 86 ? 4.635 11.470 6.379 1.00 97.00 86 SER A N 1
ATOM 678 C CA . SER A 1 86 ? 3.633 12.244 7.123 1.00 97.00 86 SER A CA 1
ATOM 679 C C . SER A 1 86 ? 3.080 11.450 8.312 1.00 97.00 86 SER A C 1
ATOM 681 O O . SER A 1 86 ? 3.033 11.963 9.436 1.00 97.00 86 SER A O 1
ATOM 683 N N . TYR A 1 87 ? 2.755 10.167 8.100 1.00 97.12 87 TYR A N 1
ATOM 684 C CA . TYR A 1 87 ? 2.363 9.256 9.181 1.00 97.12 87 TYR A CA 1
ATOM 685 C C . TYR A 1 87 ? 3.483 9.068 10.205 1.00 97.12 87 TYR A C 1
ATOM 687 O O . TYR A 1 87 ? 3.244 9.230 11.401 1.00 97.12 87 TYR A O 1
ATOM 695 N N . LEU A 1 88 ? 4.712 8.803 9.748 1.00 97.25 88 LEU A N 1
ATOM 696 C CA . LEU A 1 88 ? 5.859 8.589 10.630 1.00 97.25 88 LEU A CA 1
ATOM 697 C C . LEU A 1 88 ? 6.156 9.817 11.502 1.00 97.25 88 LEU A C 1
ATOM 699 O O . LEU A 1 88 ? 6.336 9.682 12.711 1.00 97.25 88 LEU A O 1
ATOM 703 N N . THR A 1 89 ? 6.171 11.019 10.919 1.00 96.38 89 THR A N 1
ATOM 704 C CA . THR A 1 89 ? 6.370 12.270 11.665 1.00 96.38 89 THR A CA 1
ATOM 705 C C . THR A 1 89 ? 5.245 12.506 12.670 1.00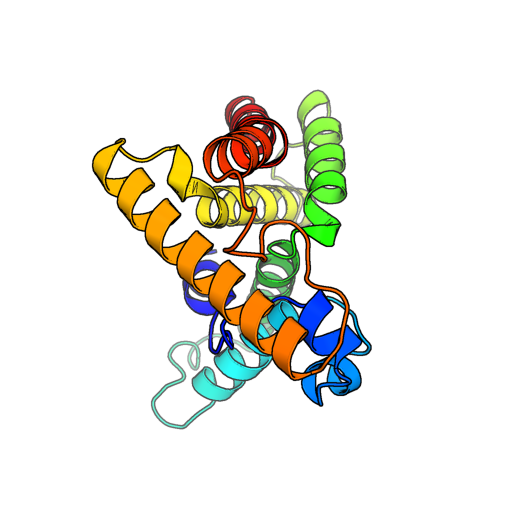 96.38 89 THR A C 1
ATOM 707 O O . THR A 1 89 ? 5.515 12.852 13.821 1.00 96.38 89 THR A O 1
ATOM 710 N N . SER A 1 90 ? 3.992 12.290 12.265 1.00 94.88 90 SER A N 1
ATOM 711 C CA . SER A 1 90 ? 2.829 12.452 13.147 1.00 94.88 90 SER A CA 1
ATOM 712 C C . SER A 1 90 ? 2.868 11.476 14.325 1.00 94.88 90 SER A C 1
ATOM 714 O O . SER A 1 90 ? 2.580 11.867 15.457 1.00 94.88 90 SER A O 1
ATOM 716 N N . PHE A 1 91 ? 3.275 10.230 14.074 1.00 96.38 91 PHE A N 1
ATOM 717 C CA . PHE A 1 91 ? 3.431 9.203 15.098 1.00 96.38 91 PHE A CA 1
ATOM 718 C C . PHE A 1 91 ? 4.563 9.525 16.069 1.00 96.38 91 PHE A C 1
ATOM 720 O O . PHE A 1 91 ? 4.303 9.609 17.265 1.00 96.38 91 PHE A O 1
ATOM 727 N N . LYS A 1 92 ? 5.777 9.814 15.575 1.00 95.12 92 LYS A N 1
ATOM 728 C CA . LYS A 1 92 ? 6.920 10.196 16.426 1.00 95.12 92 LYS A CA 1
ATOM 729 C C . LYS A 1 92 ? 6.595 11.400 17.313 1.00 95.12 92 LYS A C 1
ATOM 731 O O . LYS A 1 92 ? 6.918 11.400 18.494 1.00 95.12 92 LYS A O 1
ATOM 736 N N . LYS A 1 93 ? 5.893 12.403 16.772 1.00 93.62 93 LYS A N 1
ATOM 737 C CA . LYS A 1 93 ? 5.442 13.565 17.551 1.00 93.62 93 LYS A CA 1
ATOM 738 C C . LYS A 1 93 ? 4.490 13.170 18.684 1.00 93.62 93 LYS A C 1
ATOM 740 O O . LYS A 1 93 ? 4.620 13.681 19.789 1.00 93.62 93 LYS A O 1
ATOM 745 N N . LYS A 1 94 ? 3.514 12.297 18.417 1.00 91.75 94 LYS A N 1
ATOM 746 C CA . LYS A 1 94 ? 2.556 11.843 19.437 1.00 91.75 94 LYS A CA 1
ATOM 747 C C . LYS A 1 94 ? 3.200 10.920 20.472 1.00 91.75 94 LYS A C 1
ATOM 749 O O . LYS A 1 94 ? 2.818 11.001 21.638 1.00 91.75 94 LYS A O 1
ATOM 754 N N . LEU A 1 95 ? 4.163 10.096 20.061 1.00 90.50 95 LEU A N 1
ATOM 755 C CA . LEU A 1 95 ? 4.862 9.139 20.918 1.00 90.50 95 LEU A CA 1
ATOM 756 C C . LEU A 1 95 ? 5.579 9.816 22.093 1.00 90.50 95 LEU A C 1
ATOM 758 O O . LEU A 1 95 ? 5.523 9.307 23.204 1.00 90.50 95 LEU A O 1
ATOM 762 N N . LEU A 1 96 ? 6.185 10.984 21.861 1.00 83.94 96 LEU A N 1
ATOM 763 C CA . LEU A 1 96 ? 6.952 11.706 22.881 1.00 83.94 96 LEU A CA 1
ATOM 764 C C . LEU A 1 96 ? 6.104 12.199 24.065 1.00 83.94 96 LEU A C 1
ATOM 766 O O . LEU A 1 96 ? 6.607 12.229 25.183 1.00 83.94 96 LEU A O 1
ATOM 770 N N . ASP A 1 97 ? 4.836 12.562 23.838 1.00 73.25 97 ASP A N 1
ATOM 771 C CA . ASP A 1 97 ? 4.087 13.368 24.815 1.00 73.25 97 ASP A CA 1
ATOM 772 C C . ASP A 1 97 ? 2.652 12.892 25.112 1.00 73.25 97 ASP A C 1
ATOM 774 O O . ASP A 1 97 ? 2.102 13.235 26.158 1.00 73.25 97 ASP A O 1
ATOM 778 N N . THR A 1 98 ? 1.974 12.191 24.190 1.00 77.81 98 THR A N 1
ATOM 779 C CA . THR A 1 98 ? 0.490 12.130 24.222 1.00 77.81 98 THR A CA 1
ATOM 780 C C . THR A 1 98 ? -0.157 10.839 23.727 1.00 77.81 98 THR A C 1
ATOM 782 O O . THR A 1 98 ? -1.379 10.703 23.845 1.00 77.81 98 THR A O 1
ATOM 785 N N . LEU A 1 99 ? 0.596 9.888 23.170 1.00 83.75 99 LEU A N 1
ATOM 786 C CA . LEU A 1 99 ? 0.004 8.665 22.631 1.00 83.75 99 LEU A CA 1
ATOM 787 C C . LEU A 1 99 ? -0.431 7.728 23.768 1.00 83.75 99 LEU A C 1
ATOM 789 O O . LEU A 1 99 ? 0.357 6.954 24.294 1.00 83.75 99 LEU A O 1
ATOM 793 N N . THR A 1 10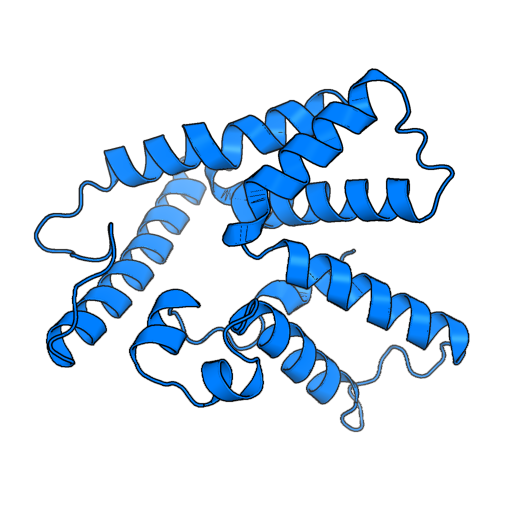0 ? -1.711 7.796 24.141 1.00 83.69 100 THR A N 1
ATOM 794 C CA . THR A 1 100 ? -2.271 7.026 25.272 1.00 83.69 100 THR A CA 1
ATOM 795 C C . THR A 1 100 ? -3.226 5.909 24.849 1.00 83.69 100 THR A C 1
ATOM 797 O O . THR A 1 100 ? -3.725 5.176 25.697 1.00 83.69 100 THR A O 1
ATOM 800 N N . CYS A 1 101 ? -3.537 5.791 23.551 1.00 85.31 101 CYS A N 1
ATOM 801 C CA . CYS A 1 101 ? -4.548 4.875 22.993 1.00 85.31 101 CYS A CA 1
ATOM 802 C C . CYS A 1 101 ? -5.980 5.036 23.552 1.00 85.31 101 CYS A C 1
ATOM 804 O O . CYS A 1 101 ? -6.872 4.236 23.242 1.00 85.31 101 CYS A O 1
ATOM 806 N N . ASN A 1 102 ? -6.242 6.102 24.310 1.00 87.44 102 ASN A N 1
ATOM 807 C CA . ASN A 1 102 ? -7.560 6.386 24.875 1.00 87.44 102 ASN A CA 1
ATOM 808 C C . ASN A 1 102 ? -8.517 6.996 23.837 1.00 87.44 102 ASN A C 1
ATOM 810 O O . ASN A 1 102 ? -9.721 6.729 23.870 1.00 87.44 102 ASN A O 1
ATOM 814 N N . SER A 1 103 ? -7.994 7.746 22.863 1.00 92.62 103 SER A N 1
ATOM 815 C CA . SER A 1 103 ? -8.779 8.338 21.772 1.00 92.62 103 SER A CA 1
ATOM 816 C C . SER A 1 103 ? -8.879 7.416 20.548 1.00 92.62 103 SER A C 1
ATOM 818 O O . SER A 1 103 ? -8.052 6.518 20.355 1.00 92.62 103 SER A O 1
ATOM 820 N N . ARG A 1 104 ? -9.905 7.618 19.706 1.00 93.06 104 ARG A N 1
ATOM 821 C CA . ARG A 1 104 ? -10.046 6.888 18.430 1.00 93.06 104 ARG A CA 1
ATOM 822 C C . ARG A 1 104 ? -8.862 7.197 17.520 1.00 93.06 104 ARG A C 1
ATOM 824 O O . ARG A 1 104 ? -8.342 6.296 16.875 1.00 93.06 104 ARG A O 1
ATOM 831 N N . GLU A 1 105 ? -8.441 8.452 17.508 1.00 93.06 105 GLU A N 1
ATOM 832 C CA . GLU A 1 105 ? -7.367 8.990 16.685 1.00 93.06 105 GLU A CA 1
ATOM 833 C C . GLU A 1 105 ? -6.026 8.341 17.037 1.00 93.06 105 GLU A C 1
ATOM 835 O O . GLU A 1 105 ? -5.289 7.942 16.140 1.00 93.06 105 GLU A O 1
ATOM 840 N N . ASP A 1 106 ? -5.732 8.165 18.330 1.00 93.50 106 ASP A N 1
ATOM 841 C CA . ASP A 1 106 ? -4.508 7.490 18.775 1.00 93.50 106 ASP A CA 1
ATOM 842 C C . ASP A 1 106 ? -4.507 6.012 18.382 1.00 93.50 106 ASP A C 1
ATOM 844 O O . ASP A 1 106 ? -3.516 5.513 17.848 1.00 93.50 106 ASP A O 1
ATOM 848 N N . ARG A 1 107 ? -5.633 5.314 18.594 1.00 94.75 107 ARG A N 1
ATOM 849 C CA . ARG A 1 107 ? -5.768 3.906 18.191 1.00 94.75 107 ARG A CA 1
ATOM 850 C C . ARG A 1 107 ? -5.648 3.743 16.681 1.00 94.75 107 ARG A C 1
ATOM 852 O O . ARG A 1 107 ? -5.003 2.803 16.225 1.00 94.75 107 ARG A O 1
ATOM 859 N N . LEU A 1 108 ? -6.267 4.637 15.912 1.00 96.50 108 LEU A N 1
ATOM 860 C CA . LEU A 1 108 ? -6.200 4.621 14.456 1.00 96.50 108 LEU A CA 1
ATOM 861 C C . LEU A 1 108 ? -4.770 4.847 13.974 1.00 96.50 108 LEU A C 1
ATOM 863 O O . LEU A 1 108 ? -4.287 4.053 13.173 1.00 96.50 108 LEU A O 1
ATOM 867 N N . LEU A 1 109 ? -4.080 5.862 14.498 1.00 96.31 109 LEU A N 1
ATOM 868 C CA . LEU A 1 109 ? -2.700 6.141 14.122 1.00 96.31 109 LEU A CA 1
ATOM 869 C C . LEU A 1 109 ? -1.782 4.959 14.450 1.00 96.31 109 LEU A C 1
ATOM 871 O O . LEU A 1 109 ? -0.991 4.556 13.602 1.00 96.31 109 LEU A O 1
ATOM 875 N N . LEU A 1 110 ? -1.921 4.349 15.632 1.00 96.06 110 LEU A N 1
ATOM 876 C CA . LEU A 1 110 ? -1.163 3.145 15.976 1.00 96.06 110 LEU A CA 1
ATOM 877 C C . LEU A 1 110 ? -1.460 1.999 14.995 1.00 96.06 110 LEU A C 1
ATOM 879 O O . LEU A 1 110 ? -0.536 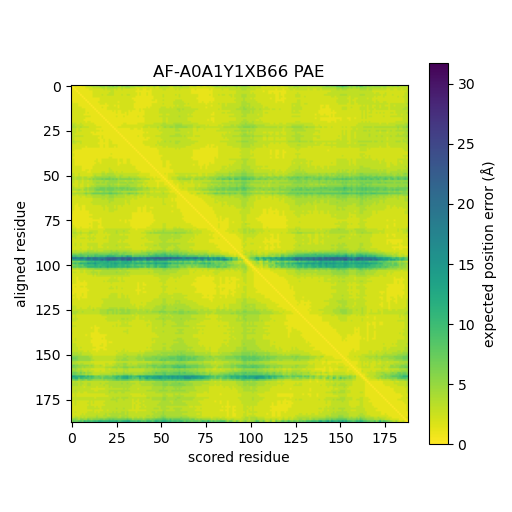1.371 14.487 1.00 96.06 110 LEU A O 1
ATOM 883 N N . MET A 1 111 ? -2.732 1.749 14.668 1.00 97.31 111 MET A N 1
ATOM 884 C CA . MET A 1 111 ? -3.103 0.729 13.681 1.00 97.31 111 MET A CA 1
ATOM 885 C C . MET A 1 111 ? -2.550 1.034 12.277 1.00 97.31 111 MET A C 1
ATOM 887 O O . MET A 1 111 ? -2.124 0.110 11.587 1.00 97.31 111 MET A O 1
ATOM 891 N N . GLN A 1 112 ? -2.504 2.305 11.866 1.00 98.12 112 GLN A N 1
ATOM 892 C CA . GLN A 1 112 ? -1.898 2.742 10.604 1.00 98.12 112 GLN A CA 1
ATOM 893 C C . GLN A 1 112 ? -0.385 2.496 10.595 1.00 98.12 112 GLN A C 1
ATOM 895 O O . GLN A 1 112 ? 0.154 2.005 9.609 1.00 98.12 112 GLN A O 1
ATOM 900 N N . MET A 1 113 ? 0.312 2.752 11.702 1.00 97.88 113 MET A N 1
ATOM 901 C CA . MET A 1 113 ? 1.734 2.413 11.800 1.00 97.88 113 MET A CA 1
ATOM 902 C C . MET A 1 113 ? 1.962 0.900 11.764 1.00 97.88 113 MET A C 1
ATOM 904 O O . MET A 1 113 ? 2.851 0.429 11.058 1.00 97.88 113 MET A O 1
ATOM 908 N N . LEU A 1 114 ? 1.120 0.125 12.453 1.00 97.81 114 LEU A N 1
ATOM 909 C CA . LEU A 1 114 ? 1.215 -1.334 12.473 1.00 97.81 114 LEU A CA 1
ATOM 910 C C . LEU A 1 114 ? 0.972 -1.957 11.092 1.00 97.81 114 LEU A C 1
ATOM 912 O O . LEU A 1 114 ? 1.756 -2.813 10.691 1.00 97.81 114 LEU A O 1
ATOM 916 N N . ILE A 1 115 ? -0.055 -1.531 10.341 1.00 98.38 115 ILE A N 1
ATOM 917 C CA . ILE A 1 115 ? -0.282 -2.069 8.986 1.00 98.38 115 ILE A CA 1
ATOM 918 C C . ILE A 1 115 ? 0.866 -1.720 8.048 1.00 98.38 115 ILE A C 1
ATOM 920 O O . ILE A 1 115 ? 1.309 -2.587 7.302 1.00 98.38 115 ILE A O 1
ATOM 924 N N . LYS A 1 116 ? 1.411 -0.503 8.145 1.00 98.12 116 LYS A N 1
ATOM 925 C CA . LYS A 1 116 ? 2.577 -0.104 7.356 1.00 98.12 116 LYS A CA 1
ATOM 926 C C . LYS A 1 116 ? 3.802 -0.946 7.702 1.00 98.12 116 LYS A C 1
ATOM 928 O O . LYS A 1 116 ? 4.501 -1.371 6.792 1.00 98.12 116 LYS A O 1
ATOM 933 N N . CYS A 1 117 ? 4.036 -1.251 8.982 1.00 98.06 117 CYS A N 1
ATOM 934 C CA . CYS A 1 117 ? 5.073 -2.203 9.383 1.00 98.06 117 CYS A CA 1
ATOM 935 C C . CYS A 1 117 ? 4.829 -3.592 8.789 1.00 98.06 117 CYS A C 1
ATOM 937 O O . CYS A 1 117 ? 5.776 -4.209 8.312 1.00 98.06 117 CYS A O 1
ATOM 939 N N . CYS A 1 118 ? 3.589 -4.097 8.813 1.00 97.81 118 CYS A N 1
ATOM 940 C CA . CYS A 1 118 ? 3.245 -5.399 8.237 1.00 97.81 118 CYS A CA 1
ATOM 941 C C . CYS A 1 118 ? 3.551 -5.463 6.734 1.00 97.81 118 CYS A C 1
ATOM 943 O O . CYS A 1 118 ? 4.199 -6.417 6.295 1.00 97.81 118 CYS A O 1
ATOM 945 N N . ASP A 1 119 ? 3.122 -4.439 6.001 1.00 98.25 119 ASP A N 1
ATOM 946 C CA . ASP A 1 119 ? 3.293 -4.269 4.559 1.00 98.25 119 ASP A CA 1
ATOM 947 C C . ASP A 1 119 ? 4.784 -4.278 4.166 1.00 98.25 119 ASP A C 1
ATOM 949 O O . ASP A 1 119 ? 5.255 -5.138 3.420 1.00 98.25 119 ASP A O 1
ATOM 953 N N . VAL A 1 120 ? 5.608 -3.460 4.832 1.00 97.56 120 VAL A N 1
ATOM 954 C CA . VAL A 1 120 ? 7.053 -3.385 4.541 1.00 97.56 120 VAL A CA 1
ATOM 955 C C . VAL A 1 120 ? 7.905 -4.382 5.336 1.00 97.56 120 VAL A C 1
ATOM 957 O O . VAL A 1 120 ? 9.117 -4.213 5.464 1.00 97.56 120 VAL A O 1
ATOM 960 N N . SER A 1 121 ? 7.314 -5.451 5.882 1.00 97.69 121 SER A N 1
ATOM 961 C CA . SER A 1 121 ? 8.006 -6.348 6.821 1.00 97.69 121 SER A CA 1
ATOM 962 C C . SER A 1 121 ? 8.979 -7.343 6.177 1.00 97.69 121 SER A C 1
ATOM 964 O O . SER A 1 121 ? 9.605 -8.126 6.897 1.00 97.69 121 SER A O 1
ATOM 966 N N . ASN A 1 122 ? 9.123 -7.359 4.852 1.00 97.75 122 ASN A N 1
ATOM 967 C CA . ASN A 1 122 ? 9.986 -8.311 4.141 1.00 97.75 122 ASN A CA 1
ATOM 968 C C . ASN A 1 122 ? 11.457 -8.302 4.611 1.00 97.75 122 ASN A C 1
ATOM 970 O O . ASN A 1 122 ? 11.988 -9.392 4.854 1.00 97.75 122 ASN A O 1
ATOM 974 N N . PRO A 1 123 ? 12.111 -7.143 4.842 1.00 97.50 123 PRO A N 1
ATOM 975 C CA . PRO A 1 123 ? 13.499 -7.096 5.306 1.00 97.50 123 PRO A CA 1
ATOM 976 C C . PRO A 1 123 ? 13.713 -7.646 6.723 1.00 97.50 123 PRO A C 1
ATOM 978 O O . PRO A 1 123 ? 14.843 -7.954 7.087 1.00 97.50 123 PRO A O 1
ATOM 981 N N . THR A 1 124 ? 12.651 -7.794 7.527 1.00 96.88 124 THR A N 1
ATOM 982 C CA . THR A 1 124 ? 12.743 -8.342 8.897 1.00 96.88 124 THR A CA 1
ATOM 983 C C . THR A 1 124 ? 12.742 -9.870 8.932 1.00 96.88 124 THR A C 1
ATOM 985 O O . THR A 1 124 ? 12.909 -10.479 9.988 1.00 96.88 124 THR A O 1
ATOM 988 N N . LYS A 1 125 ? 12.525 -10.519 7.783 1.00 97.50 125 LYS A N 1
ATOM 989 C CA . LYS A 1 125 ? 12.521 -11.979 7.663 1.00 97.50 125 LYS A CA 1
ATOM 990 C C . LYS A 1 125 ? 13.945 -12.515 7.530 1.00 97.50 125 LYS A C 1
ATOM 992 O O . LYS A 1 125 ? 14.900 -11.782 7.285 1.00 97.50 125 LYS A O 1
ATOM 997 N N . SER A 1 126 ? 14.094 -13.834 7.664 1.00 97.94 126 SER A N 1
ATOM 998 C CA . SER A 1 126 ? 15.385 -14.481 7.426 1.00 97.94 126 SER A CA 1
ATOM 999 C C . SER A 1 126 ? 15.883 -14.193 6.006 1.00 97.94 126 SER A C 1
ATOM 1001 O O . SER A 1 126 ? 15.096 -14.054 5.066 1.00 97.94 126 SER A O 1
ATOM 1003 N N . ARG A 1 127 ? 17.207 -14.143 5.832 1.00 95.56 127 ARG A N 1
ATOM 1004 C CA . ARG A 1 127 ? 17.844 -13.747 4.565 1.00 95.56 127 ARG A CA 1
ATOM 1005 C C . ARG A 1 127 ? 17.328 -14.521 3.348 1.00 95.56 127 ARG A C 1
ATOM 1007 O O . ARG A 1 127 ? 17.170 -13.935 2.283 1.00 95.56 127 ARG A O 1
ATOM 1014 N N . ASN A 1 128 ? 17.053 -15.816 3.505 1.00 97.50 128 ASN A N 1
ATOM 1015 C CA . ASN A 1 128 ? 16.553 -16.659 2.416 1.00 97.50 128 ASN A CA 1
ATOM 1016 C C . ASN A 1 128 ? 15.135 -16.261 1.988 1.00 97.50 128 ASN A C 1
ATOM 1018 O O . ASN A 1 128 ? 14.856 -16.199 0.794 1.00 97.50 128 ASN A O 1
ATOM 1022 N N . ILE A 1 129 ? 14.264 -15.946 2.951 1.00 98.19 129 ILE A N 1
ATOM 1023 C CA . ILE A 1 129 ? 12.905 -15.467 2.674 1.00 98.19 129 ILE A CA 1
ATOM 1024 C C . ILE A 1 129 ? 12.970 -14.081 2.037 1.00 98.19 129 ILE A C 1
ATOM 1026 O O . ILE A 1 129 ? 12.349 -13.855 1.001 1.00 98.19 129 ILE A O 1
ATOM 1030 N N . TYR A 1 130 ? 13.757 -13.169 2.616 1.00 97.88 130 TYR A N 1
ATOM 1031 C CA . TYR A 1 130 ? 13.864 -11.809 2.099 1.00 97.88 130 TYR A CA 1
ATOM 1032 C C . TYR A 1 130 ? 14.416 -11.785 0.671 1.00 97.88 130 TYR A C 1
ATOM 1034 O O . TYR A 1 130 ? 13.863 -11.099 -0.180 1.00 97.88 130 TYR A O 1
ATOM 1042 N N . LYS A 1 131 ? 15.427 -12.607 0.361 1.00 97.50 131 LYS A N 1
ATOM 1043 C CA . LYS A 1 131 ? 15.945 -12.742 -1.006 1.00 97.50 131 LYS A CA 1
ATOM 1044 C C . LYS A 1 131 ? 14.855 -13.134 -2.011 1.00 97.50 131 LYS A C 1
ATOM 1046 O O . LYS A 1 131 ? 14.775 -12.522 -3.068 1.00 97.50 131 LYS A O 1
ATOM 1051 N N . GLY A 1 132 ? 13.989 -14.087 -1.663 1.00 98.38 132 GLY A N 1
ATOM 1052 C CA . GLY A 1 132 ? 12.867 -14.463 -2.525 1.00 98.38 132 GLY A CA 1
ATOM 1053 C C . GLY A 1 132 ? 11.878 -13.317 -2.769 1.00 98.38 132 GLY A C 1
ATOM 1054 O O . GLY A 1 132 ? 11.333 -13.204 -3.864 1.00 98.38 132 GLY A O 1
ATOM 1055 N N . TRP A 1 133 ? 11.665 -12.444 -1.782 1.00 98.31 133 TRP A N 1
ATOM 1056 C CA . TRP A 1 133 ? 10.851 -11.235 -1.951 1.00 98.31 133 TRP A CA 1
ATOM 1057 C C . TRP A 1 133 ? 11.543 -10.162 -2.793 1.00 98.31 133 TRP A C 1
ATOM 1059 O O . TRP A 1 133 ? 10.872 -9.535 -3.608 1.00 98.31 133 TRP A O 1
ATOM 1069 N N . ILE A 1 134 ? 12.866 -10.000 -2.661 1.00 98.00 134 ILE A N 1
ATOM 1070 C CA . ILE A 1 134 ? 13.659 -9.106 -3.520 1.00 98.00 134 ILE A CA 1
ATOM 1071 C C . ILE A 1 134 ? 13.494 -9.513 -4.988 1.00 98.00 134 ILE A C 1
ATOM 1073 O O . ILE A 1 134 ? 13.190 -8.670 -5.827 1.00 98.00 134 ILE A O 1
ATOM 1077 N N . ASP A 1 135 ? 13.637 -10.801 -5.303 1.00 97.69 135 ASP A N 1
ATOM 1078 C CA . ASP A 1 135 ? 13.518 -11.277 -6.685 1.00 97.69 135 ASP A CA 1
ATOM 1079 C C . ASP A 1 135 ? 12.112 -10.995 -7.260 1.00 97.69 135 ASP A C 1
ATOM 1081 O O . ASP A 1 135 ? 11.980 -10.582 -8.414 1.00 97.69 135 ASP A O 1
ATOM 1085 N N . ARG A 1 136 ? 11.058 -11.140 -6.443 1.00 98.25 136 ARG A N 1
ATOM 1086 C CA . ARG A 1 136 ? 9.664 -10.857 -6.834 1.00 98.25 136 ARG A CA 1
ATOM 1087 C C . ARG A 1 136 ? 9.411 -9.371 -7.080 1.00 98.25 136 ARG A C 1
ATOM 1089 O O . ARG A 1 136 ? 8.903 -9.029 -8.144 1.00 98.25 136 ARG A O 1
ATOM 1096 N N . VAL A 1 137 ? 9.790 -8.500 -6.140 1.00 97.56 137 VAL A N 1
ATOM 1097 C CA . VAL A 1 137 ? 9.556 -7.051 -6.281 1.00 97.56 137 VAL A CA 1
ATOM 1098 C C . VAL A 1 137 ? 10.360 -6.471 -7.442 1.00 97.56 137 VAL A C 1
ATOM 1100 O O . VAL A 1 137 ? 9.834 -5.687 -8.225 1.00 97.56 137 VAL A O 1
ATOM 1103 N N . MET A 1 138 ? 11.607 -6.918 -7.632 1.00 97.75 138 MET A N 1
ATOM 1104 C CA . MET A 1 138 ? 12.409 -6.465 -8.768 1.00 97.75 138 MET A CA 1
ATOM 1105 C C . MET A 1 138 ? 11.833 -6.965 -10.096 1.00 97.75 138 MET A C 1
ATOM 1107 O O . MET A 1 138 ? 11.809 -6.209 -11.062 1.00 97.75 138 MET A O 1
ATOM 1111 N N . SER A 1 139 ? 11.322 -8.201 -10.154 1.00 98.12 139 SER A N 1
ATOM 1112 C CA . SER A 1 139 ? 10.629 -8.709 -11.346 1.00 98.12 139 SER A CA 1
ATOM 1113 C C . SER A 1 139 ? 9.413 -7.852 -11.709 1.00 98.12 139 SER A C 1
ATOM 1115 O O . SER A 1 139 ? 9.177 -7.600 -12.892 1.00 98.12 139 SER A O 1
ATOM 1117 N N . GLU A 1 140 ? 8.649 -7.396 -10.717 1.00 98.31 140 GLU A N 1
ATOM 1118 C CA . GLU A 1 140 ? 7.503 -6.510 -10.933 1.00 98.31 140 GLU A CA 1
ATOM 1119 C C . GLU A 1 140 ? 7.944 -5.127 -11.430 1.00 98.31 140 GLU A C 1
ATOM 1121 O O . GLU A 1 140 ? 7.479 -4.676 -12.476 1.00 98.31 140 GLU A O 1
ATOM 1126 N N . PHE A 1 141 ? 8.932 -4.507 -10.774 1.00 98.00 141 PHE A N 1
ATOM 1127 C CA . PHE A 1 141 ? 9.489 -3.212 -11.188 1.00 98.00 141 PHE A CA 1
ATOM 1128 C C . PHE A 1 141 ? 10.031 -3.256 -12.617 1.00 98.00 141 PHE A C 1
ATOM 1130 O O . PHE A 1 141 ? 9.756 -2.369 -13.421 1.00 98.00 141 PHE A O 1
ATOM 1137 N N . PHE A 1 142 ? 10.756 -4.313 -12.973 1.00 98.31 142 PHE A N 1
ATOM 1138 C CA . PHE A 1 142 ? 11.272 -4.480 -14.328 1.00 98.31 142 PHE A CA 1
ATOM 1139 C C . PHE A 1 142 ? 10.167 -4.710 -15.356 1.00 98.31 142 PHE A C 1
ATOM 1141 O O . PHE A 1 142 ? 10.266 -4.233 -16.484 1.00 98.31 142 PHE A O 1
ATOM 1148 N N . SER A 1 143 ? 9.093 -5.402 -14.974 1.00 98.38 143 SER A N 1
ATOM 1149 C CA . SER A 1 143 ? 7.925 -5.569 -15.840 1.00 98.38 143 SER A CA 1
ATOM 1150 C C . SER A 1 143 ? 7.213 -4.235 -16.080 1.00 98.38 143 SER A C 1
ATOM 1152 O O . SER A 1 143 ? 6.807 -3.966 -17.209 1.00 98.38 143 SER A O 1
ATOM 1154 N N . GLN A 1 144 ? 7.106 -3.372 -15.062 1.00 98.44 144 GLN A N 1
ATOM 1155 C CA . GLN A 1 144 ? 6.622 -2.000 -15.239 1.00 98.44 144 GLN A CA 1
ATOM 1156 C C . GLN A 1 144 ? 7.551 -1.206 -16.169 1.00 98.44 144 GLN A C 1
ATOM 1158 O O . GLN A 1 144 ? 7.071 -0.585 -17.114 1.00 98.44 144 GLN A O 1
ATOM 1163 N N . GLY A 1 145 ? 8.869 -1.265 -15.958 1.00 98.06 145 GLY A N 1
ATOM 1164 C CA . GLY A 1 145 ? 9.838 -0.529 -16.773 1.00 98.06 145 GLY A CA 1
ATOM 1165 C C . GLY A 1 145 ? 9.835 -0.926 -18.249 1.00 98.06 145 GLY A C 1
ATOM 1166 O O . GLY A 1 145 ? 9.953 -0.067 -19.122 1.00 98.06 145 GLY A O 1
ATOM 1167 N N . ASP A 1 146 ? 9.622 -2.207 -18.553 1.00 98.12 146 ASP A N 1
ATOM 1168 C CA . ASP A 1 146 ? 9.462 -2.667 -19.936 1.00 98.12 146 ASP A CA 1
ATOM 1169 C C . ASP A 1 146 ? 8.183 -2.110 -20.577 1.00 98.12 146 ASP A C 1
ATOM 1171 O O . ASP A 1 146 ? 8.198 -1.729 -21.749 1.00 98.12 146 ASP A O 1
ATOM 1175 N N . ARG A 1 147 ? 7.082 -2.023 -19.813 1.00 97.81 147 ARG A N 1
ATOM 1176 C CA . ARG A 1 147 ? 5.835 -1.393 -20.277 1.00 97.81 147 ARG A CA 1
ATOM 1177 C C . ARG A 1 147 ? 6.038 0.100 -20.524 1.00 97.81 147 ARG A C 1
ATOM 1179 O O . ARG A 1 147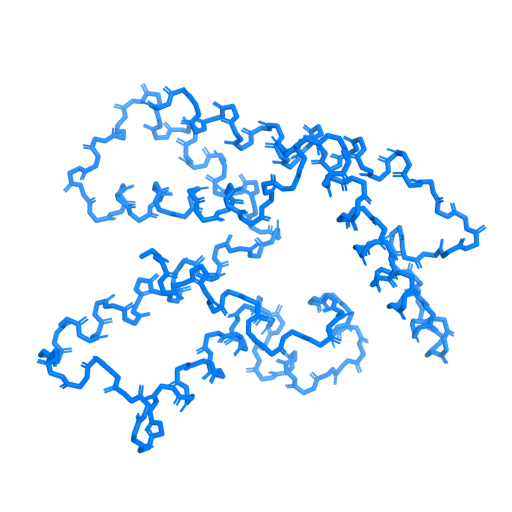 ? 5.628 0.595 -21.567 1.00 97.81 147 ARG A O 1
ATOM 1186 N N . GLU A 1 148 ? 6.712 0.803 -19.614 1.00 97.94 148 GLU A N 1
ATOM 1187 C CA . GLU A 1 148 ? 7.059 2.223 -19.771 1.00 97.94 148 GLU A CA 1
ATOM 1188 C C . GLU A 1 148 ? 7.907 2.453 -21.033 1.00 97.94 148 GLU A C 1
ATOM 1190 O O . GLU A 1 148 ? 7.607 3.335 -21.838 1.00 97.94 148 GLU A O 1
ATOM 1195 N N . LYS A 1 149 ? 8.906 1.593 -21.268 1.00 96.44 149 LYS A N 1
ATOM 1196 C CA . LYS A 1 149 ? 9.737 1.614 -22.479 1.00 96.44 149 LYS A CA 1
ATOM 1197 C C . LYS A 1 149 ? 8.912 1.372 -23.747 1.00 96.44 149 LYS A C 1
ATOM 1199 O O . LYS A 1 149 ? 9.087 2.094 -24.723 1.00 96.44 149 LYS A O 1
ATOM 1204 N N . ALA A 1 150 ? 8.001 0.396 -23.738 1.00 97.31 150 ALA A N 1
ATOM 1205 C CA . ALA A 1 150 ? 7.130 0.088 -24.877 1.00 97.31 150 ALA A CA 1
ATOM 1206 C C . ALA A 1 150 ? 6.145 1.224 -25.205 1.00 97.31 150 ALA A C 1
ATOM 1208 O O . ALA A 1 150 ? 5.820 1.444 -26.371 1.00 97.31 150 ALA A O 1
ATOM 1209 N N . LEU A 1 151 ? 5.705 1.967 -24.187 1.00 96.50 151 LEU A N 1
ATOM 1210 C CA . LEU A 1 151 ? 4.852 3.149 -24.326 1.00 96.50 151 LEU A CA 1
ATOM 1211 C C . LEU A 1 151 ? 5.636 4.427 -24.676 1.00 96.50 151 LEU A C 1
ATOM 1213 O O . LEU A 1 151 ? 5.030 5.482 -24.833 1.00 96.50 151 LEU A O 1
ATOM 1217 N N . ASN A 1 152 ? 6.965 4.347 -24.826 1.00 95.25 152 ASN A N 1
ATOM 1218 C CA . ASN A 1 152 ? 7.858 5.490 -25.051 1.00 95.25 152 ASN A CA 1
ATOM 1219 C C . ASN A 1 152 ? 7.735 6.594 -23.982 1.00 95.25 152 ASN A C 1
ATOM 1221 O O . ASN A 1 152 ? 7.884 7.779 -24.286 1.00 95.25 152 ASN A O 1
ATOM 1225 N N . VAL A 1 153 ? 7.486 6.217 -22.725 1.00 93.75 153 VAL A N 1
ATOM 1226 C CA . VAL A 1 153 ? 7.492 7.140 -21.579 1.00 93.75 153 VAL A CA 1
ATOM 1227 C C . VAL A 1 153 ? 8.772 6.974 -20.758 1.00 93.75 153 VAL A C 1
ATOM 1229 O O . VAL A 1 153 ? 9.519 6.007 -20.919 1.00 93.75 153 VAL A O 1
ATOM 1232 N N . SER A 1 154 ? 9.063 7.936 -19.875 1.00 93.81 154 SER A N 1
ATOM 1233 C CA . SER A 1 154 ? 10.225 7.829 -18.987 1.00 93.81 154 SER A CA 1
ATOM 1234 C C . SER A 1 154 ? 10.086 6.611 -18.080 1.00 93.81 154 SER A C 1
ATOM 1236 O O . SER A 1 154 ? 9.113 6.502 -17.338 1.00 93.81 154 SER A O 1
ATOM 1238 N N . ILE A 1 155 ? 11.104 5.749 -18.087 1.00 96.25 155 ILE A N 1
ATOM 1239 C CA . ILE A 1 155 ? 11.175 4.606 -17.177 1.00 96.25 155 ILE A CA 1
ATOM 1240 C C . ILE A 1 155 ? 11.330 5.118 -15.741 1.00 96.25 155 ILE A C 1
ATOM 1242 O O . ILE A 1 155 ? 12.155 5.995 -15.461 1.00 96.25 155 ILE A O 1
ATOM 1246 N N . SER A 1 156 ? 10.531 4.574 -14.834 1.00 94.44 156 SER A N 1
ATOM 1247 C CA . SER A 1 156 ? 10.534 4.907 -13.419 1.00 94.44 156 SER A CA 1
ATOM 1248 C C . SER A 1 156 ? 11.856 4.503 -12.749 1.00 94.44 156 SER A C 1
ATOM 1250 O O . SER A 1 156 ? 12.510 3.537 -13.162 1.00 94.44 156 SER A O 1
ATOM 1252 N N . PRO A 1 157 ? 12.279 5.213 -11.684 1.00 91.44 157 PRO A N 1
ATOM 1253 C CA . PRO A 1 157 ? 13.457 4.830 -10.913 1.00 91.44 157 PRO A CA 1
ATOM 1254 C C . PRO A 1 157 ? 13.411 3.355 -10.493 1.00 91.44 157 PRO A C 1
ATOM 1256 O O . PRO A 1 157 ? 12.360 2.846 -10.115 1.00 91.44 157 PRO A O 1
ATOM 1259 N N . PHE A 1 158 ? 14.557 2.673 -10.571 1.00 91.69 158 PHE A N 1
ATOM 1260 C CA . PHE A 1 158 ? 14.729 1.244 -10.256 1.00 91.69 158 PH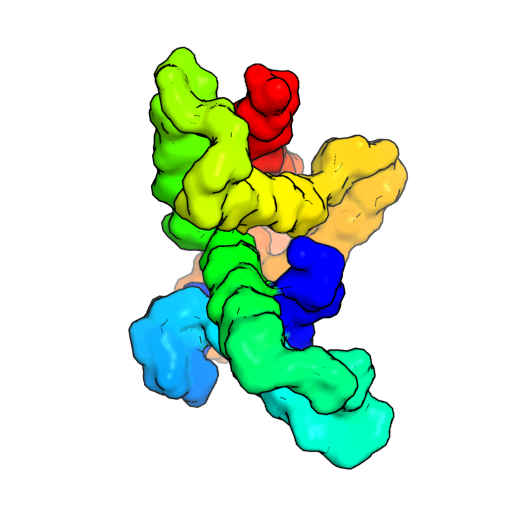E A CA 1
ATOM 1261 C C . PHE A 1 158 ? 13.956 0.247 -11.142 1.00 91.69 158 PHE A C 1
ATOM 1263 O O . PHE A 1 158 ? 14.176 -0.954 -11.006 1.00 91.69 158 PHE A O 1
ATOM 1270 N N . CYS A 1 159 ? 13.129 0.714 -12.083 1.00 96.00 159 CYS A N 1
ATOM 1271 C CA . C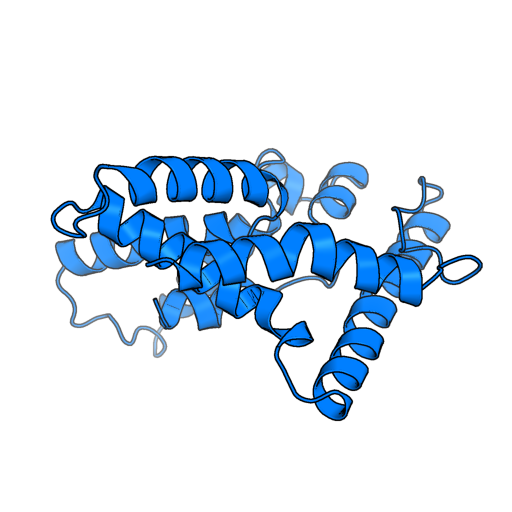YS A 1 159 ? 12.350 -0.136 -12.990 1.00 96.00 159 CYS A CA 1
ATOM 1272 C C . CYS A 1 159 ? 13.113 -0.518 -14.270 1.00 96.00 159 CYS A C 1
ATOM 1274 O O . CYS A 1 159 ? 12.696 -1.410 -15.001 1.00 96.00 159 CYS A O 1
ATOM 1276 N N . ASN A 1 160 ? 14.258 0.107 -14.552 1.00 95.44 160 ASN A N 1
ATOM 1277 C CA . ASN A 1 160 ? 15.068 -0.243 -15.717 1.00 95.44 160 ASN A CA 1
ATOM 1278 C C . ASN A 1 160 ? 16.005 -1.429 -15.420 1.00 95.44 160 ASN A C 1
ATOM 1280 O O . ASN A 1 160 ? 17.051 -1.268 -14.789 1.00 95.44 160 ASN A O 1
ATOM 12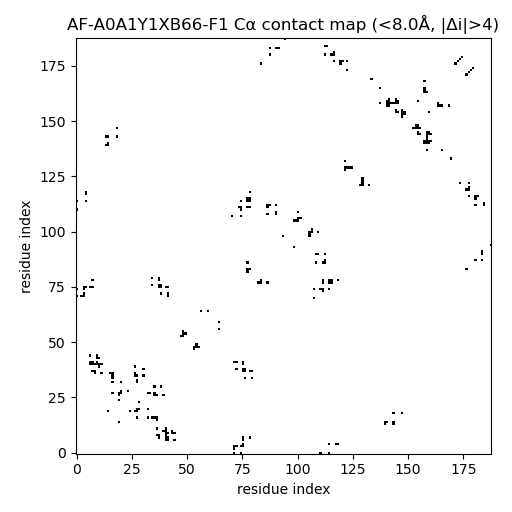84 N N . ARG A 1 161 ? 15.662 -2.616 -15.933 1.00 95.31 161 ARG A N 1
ATOM 1285 C CA . ARG A 1 161 ? 16.459 -3.845 -15.768 1.00 95.31 161 ARG A CA 1
ATOM 1286 C C . ARG A 1 161 ? 17.874 -3.770 -16.351 1.00 95.31 161 ARG A C 1
ATOM 1288 O O . ARG A 1 161 ? 18.748 -4.492 -15.882 1.00 95.31 161 ARG A O 1
ATOM 1295 N N . ASP A 1 162 ? 18.115 -2.894 -17.327 1.00 92.00 162 ASP A N 1
ATOM 1296 C CA . ASP A 1 162 ? 19.406 -2.783 -18.016 1.00 92.00 162 ASP A CA 1
ATOM 1297 C C . ASP A 1 162 ? 20.462 -2.052 -17.162 1.00 92.00 162 ASP A C 1
ATOM 1299 O O . ASP A 1 162 ? 21.660 -2.164 -17.420 1.00 92.00 162 ASP A O 1
ATOM 1303 N N . ASN A 1 163 ? 20.041 -1.289 -16.143 1.00 89.69 163 ASN A N 1
ATOM 1304 C CA . ASN A 1 163 ? 20.943 -0.481 -15.313 1.00 89.69 163 ASN A CA 1
ATOM 1305 C C . ASN A 1 163 ? 20.608 -0.472 -13.808 1.00 89.69 163 ASN A C 1
ATOM 1307 O O . ASN A 1 163 ? 21.228 0.274 -13.044 1.00 89.69 163 ASN A O 1
ATOM 1311 N N . ALA A 1 164 ? 19.645 -1.280 -13.360 1.00 88.88 164 ALA A N 1
ATOM 1312 C CA . ALA A 1 164 ? 19.217 -1.292 -11.970 1.00 88.88 164 ALA A CA 1
ATOM 1313 C C . ALA A 1 164 ? 20.295 -1.845 -11.026 1.00 88.88 164 ALA A C 1
ATOM 1315 O O . ALA A 1 164 ? 20.713 -3.000 -11.113 1.00 88.88 164 ALA A O 1
ATOM 1316 N N . ASN A 1 165 ? 20.672 -1.042 -10.030 1.00 93.00 165 ASN A N 1
ATOM 1317 C CA . ASN A 1 165 ? 21.450 -1.511 -8.889 1.00 93.00 165 ASN A CA 1
ATOM 1318 C C . ASN A 1 165 ? 20.507 -2.008 -7.781 1.00 93.00 165 ASN A C 1
ATOM 1320 O O . ASN A 1 165 ? 20.033 -1.229 -6.949 1.00 93.00 165 ASN A O 1
ATOM 1324 N N . VAL A 1 166 ? 20.252 -3.321 -7.771 1.00 95.00 166 VAL A N 1
ATOM 1325 C CA . VAL A 1 166 ? 19.364 -3.973 -6.792 1.00 95.00 166 VAL A CA 1
ATOM 1326 C C . VAL A 1 166 ? 19.840 -3.732 -5.358 1.00 95.00 166 VAL A C 1
ATOM 1328 O O . VAL A 1 166 ? 19.027 -3.425 -4.492 1.00 95.00 166 VAL A O 1
ATOM 1331 N N . TYR A 1 167 ? 21.148 -3.809 -5.093 1.00 94.00 167 TYR A N 1
ATOM 1332 C CA . TYR A 1 167 ? 21.686 -3.587 -3.748 1.00 94.00 167 TYR A CA 1
ATOM 1333 C C . TYR A 1 167 ? 21.376 -2.176 -3.239 1.00 94.00 167 TYR A C 1
ATOM 1335 O O . TYR A 1 167 ? 20.867 -2.024 -2.132 1.00 94.00 167 TYR A O 1
ATOM 1343 N N . SER A 1 168 ? 21.637 -1.150 -4.052 1.00 94.25 168 SER A N 1
ATOM 1344 C CA . SER A 1 168 ? 21.347 0.238 -3.687 1.00 94.25 168 SER A CA 1
ATOM 1345 C C . SER A 1 168 ? 19.852 0.478 -3.478 1.00 94.25 168 SER A C 1
ATOM 1347 O O . SER A 1 168 ? 19.488 1.173 -2.534 1.00 94.25 168 SER A O 1
ATOM 1349 N N . CYS A 1 169 ? 18.994 -0.128 -4.307 1.00 95.00 169 CYS A N 1
ATOM 1350 C CA . CYS A 1 169 ? 17.541 -0.069 -4.147 1.00 95.00 169 CYS A CA 1
ATOM 1351 C C . CYS A 1 169 ? 17.105 -0.646 -2.789 1.00 95.00 169 CYS A C 1
ATOM 1353 O O . CYS A 1 169 ? 16.442 0.036 -2.009 1.00 95.00 169 CYS A O 1
ATOM 1355 N N . GLN A 1 170 ? 17.554 -1.862 -2.460 1.00 96.81 170 GLN A N 1
ATOM 1356 C CA . GLN A 1 170 ? 17.183 -2.527 -1.208 1.00 96.81 170 GLN A CA 1
ATOM 1357 C C . GLN A 1 170 ? 17.789 -1.842 0.021 1.00 96.81 170 GLN A C 1
ATOM 1359 O O . GLN A 1 170 ? 17.122 -1.726 1.046 1.00 96.81 170 GLN A O 1
ATOM 1364 N N . LYS A 1 171 ? 19.027 -1.342 -0.075 1.00 96.19 171 LYS A N 1
ATOM 1365 C CA . LYS A 1 171 ? 19.642 -0.552 0.996 1.00 96.19 171 LYS A CA 1
ATOM 1366 C C . LYS A 1 171 ? 18.844 0.724 1.262 1.00 96.19 171 LYS A C 1
ATOM 1368 O O . LYS A 1 171 ? 18.520 0.990 2.410 1.00 96.19 171 LYS A O 1
ATOM 1373 N N . GLY A 1 172 ? 18.488 1.471 0.216 1.00 96.44 172 GLY A N 1
ATOM 1374 C CA . GLY A 1 172 ? 17.679 2.682 0.355 1.00 96.44 172 GLY A CA 1
ATOM 1375 C C . GLY A 1 172 ? 16.299 2.396 0.949 1.00 96.44 172 GLY A C 1
ATOM 1376 O O . GLY A 1 172 ? 15.864 3.099 1.855 1.00 96.44 172 GLY A O 1
ATOM 1377 N N . PHE A 1 173 ? 15.633 1.329 0.503 1.00 97.12 173 PHE A N 1
ATOM 1378 C CA . PHE A 1 173 ? 14.352 0.913 1.074 1.00 97.12 173 PHE A CA 1
ATOM 1379 C C . PHE A 1 173 ? 14.459 0.595 2.573 1.00 97.12 173 PHE A C 1
ATOM 1381 O O . PHE A 1 173 ? 13.622 1.034 3.361 1.00 97.12 173 PHE A O 1
ATOM 1388 N N . ILE A 1 174 ? 15.511 -0.115 2.990 1.00 98.06 174 ILE A N 1
ATOM 1389 C CA . ILE A 1 174 ? 15.746 -0.411 4.407 1.00 98.06 174 ILE A CA 1
ATOM 1390 C C . ILE A 1 174 ? 16.029 0.870 5.193 1.00 98.06 174 ILE A C 1
ATOM 1392 O O . ILE A 1 174 ? 15.353 1.117 6.185 1.00 98.06 174 ILE A O 1
ATOM 1396 N N . ASP A 1 175 ? 16.985 1.684 4.748 1.00 97.69 175 ASP A N 1
ATOM 1397 C CA . ASP A 1 175 ? 17.447 2.859 5.492 1.00 97.69 175 ASP A CA 1
ATOM 1398 C C . ASP A 1 175 ? 16.359 3.934 5.638 1.00 97.69 175 ASP A C 1
ATOM 1400 O O . ASP A 1 175 ? 16.288 4.601 6.668 1.00 97.69 175 ASP A O 1
ATOM 1404 N N . PHE A 1 176 ? 15.529 4.131 4.607 1.00 96.25 176 PHE A N 1
ATOM 1405 C CA . PHE A 1 176 ? 14.607 5.270 4.542 1.00 96.25 176 PHE A CA 1
ATOM 1406 C C . PHE A 1 176 ? 13.136 4.915 4.762 1.00 96.25 176 PHE A C 1
ATOM 1408 O O . PHE A 1 176 ? 12.358 5.815 5.070 1.00 96.25 176 PHE A O 1
ATOM 1415 N N . VAL A 1 177 ? 12.742 3.645 4.611 1.00 97.06 177 VAL A N 1
ATOM 1416 C CA . VAL A 1 177 ? 11.340 3.216 4.757 1.00 97.06 177 VAL A CA 1
ATOM 1417 C C . VAL A 1 177 ? 11.192 2.202 5.883 1.00 97.06 177 VAL A C 1
ATOM 1419 O O . VAL A 1 177 ? 10.469 2.460 6.841 1.00 97.06 177 VAL A O 1
ATOM 1422 N N . ALA A 1 178 ? 11.875 1.056 5.796 1.00 97.69 178 ALA A N 1
ATOM 1423 C CA . ALA A 1 178 ? 11.644 -0.039 6.735 1.00 97.69 178 ALA A CA 1
ATOM 1424 C C . ALA A 1 178 ? 12.230 0.247 8.129 1.00 97.69 178 ALA A C 1
ATOM 1426 O O . ALA A 1 178 ? 11.496 0.242 9.112 1.00 97.69 178 ALA A O 1
ATOM 1427 N N . ALA A 1 179 ? 13.529 0.523 8.253 1.00 97.81 179 ALA A N 1
ATOM 1428 C CA . ALA A 1 179 ? 14.149 0.722 9.565 1.00 97.81 179 ALA A CA 1
ATOM 1429 C C . ALA A 1 179 ? 13.488 1.863 10.370 1.00 97.81 179 ALA A C 1
ATOM 1431 O O . ALA A 1 179 ? 13.069 1.594 11.497 1.00 97.81 179 ALA A O 1
ATOM 1432 N N . PRO A 1 180 ? 13.244 3.069 9.808 1.00 97.88 180 PRO A N 1
ATOM 1433 C CA . PRO A 1 180 ? 12.672 4.172 10.580 1.00 97.88 180 PRO A CA 1
ATOM 1434 C C . PRO A 1 180 ? 11.272 3.899 11.137 1.00 97.88 180 PRO A C 1
ATOM 1436 O O . PRO A 1 180 ? 10.940 4.412 12.209 1.00 97.88 180 PRO A O 1
ATOM 1439 N N . ILE A 1 181 ? 10.439 3.130 10.421 1.00 97.19 181 ILE A N 1
ATOM 1440 C CA . ILE A 1 181 ? 9.092 2.795 10.897 1.00 97.19 181 ILE A CA 1
ATOM 1441 C C . ILE A 1 181 ? 9.129 1.716 11.984 1.00 97.19 181 ILE A C 1
ATOM 1443 O O . ILE A 1 181 ? 8.422 1.843 12.982 1.00 97.19 181 ILE A O 1
ATOM 1447 N N . PHE A 1 182 ? 9.989 0.702 11.838 1.00 97.81 182 PHE A N 1
ATOM 1448 C CA . PHE A 1 182 ? 10.164 -0.338 12.856 1.00 97.81 182 PHE A CA 1
ATOM 1449 C C . PHE A 1 182 ? 10.786 0.214 14.141 1.00 97.81 182 PHE A C 1
ATOM 1451 O O . PHE A 1 182 ? 10.340 -0.154 15.222 1.00 97.81 182 PHE A O 1
ATOM 1458 N N . GLU A 1 183 ? 11.764 1.115 14.033 1.00 96.69 183 GLU A N 1
ATOM 1459 C CA . GLU A 1 183 ? 12.356 1.809 15.182 1.00 96.69 183 GLU A CA 1
ATOM 1460 C C . GLU A 1 183 ? 11.304 2.632 15.928 1.00 96.69 183 GLU A C 1
ATOM 1462 O O . GLU A 1 183 ? 11.130 2.452 17.128 1.00 96.69 183 GLU A O 1
ATOM 1467 N N . ALA A 1 184 ? 10.531 3.457 15.212 1.00 95.38 184 ALA A N 1
ATOM 1468 C CA . ALA A 1 184 ? 9.496 4.281 15.833 1.00 95.38 184 ALA A CA 1
ATOM 1469 C C . ALA A 1 184 ? 8.437 3.439 16.555 1.00 95.38 184 ALA A C 1
ATOM 1471 O O . ALA A 1 184 ? 8.036 3.771 17.664 1.00 95.38 184 ALA A O 1
ATOM 1472 N N . VAL A 1 185 ? 7.972 2.351 15.934 1.00 94.81 185 VAL A N 1
ATOM 1473 C CA . VAL A 1 185 ? 6.987 1.453 16.556 1.00 94.81 185 VAL A CA 1
ATOM 1474 C C . VAL A 1 185 ? 7.595 0.659 17.716 1.00 94.81 185 VAL A C 1
ATOM 1476 O O . VAL A 1 185 ? 6.876 0.349 18.654 1.00 94.81 185 VAL A O 1
ATOM 1479 N N . GLY A 1 186 ? 8.892 0.343 17.680 1.00 93.94 186 GLY A N 1
ATOM 1480 C CA . GLY A 1 186 ? 9.590 -0.352 18.766 1.00 93.94 186 GLY A CA 1
ATOM 1481 C C . GLY A 1 186 ? 9.853 0.505 20.009 1.00 93.94 186 GLY A C 1
ATOM 1482 O O . GLY A 1 186 ? 10.139 -0.049 21.067 1.00 93.94 186 GLY A O 1
ATOM 1483 N N . GLU A 1 187 ? 9.764 1.832 19.891 1.00 89.88 187 GLU A N 1
ATOM 1484 C CA . 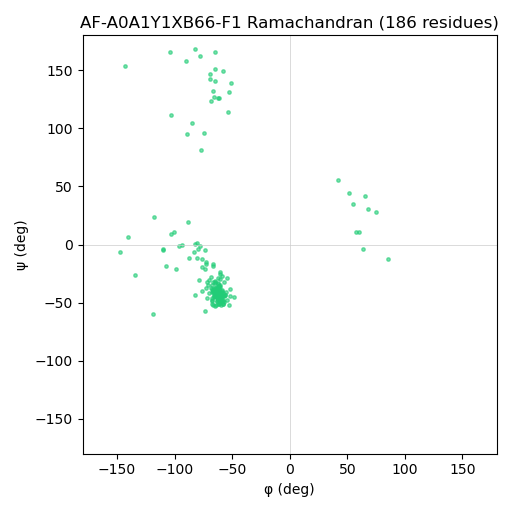GLU A 1 187 ? 9.831 2.775 21.017 1.00 89.88 187 GLU A CA 1
ATOM 1485 C C . GLU A 1 187 ? 8.500 2.902 21.787 1.00 89.88 187 GLU A C 1
ATOM 1487 O O . GLU A 1 187 ? 8.487 3.493 22.868 1.00 89.88 187 GLU A O 1
ATOM 1492 N N . TYR A 1 188 ? 7.396 2.369 21.245 1.00 84.25 188 TYR A N 1
ATOM 1493 C CA . TYR A 1 188 ? 6.080 2.310 21.895 1.00 84.25 188 TYR A CA 1
ATOM 1494 C C . TYR A 1 188 ? 5.914 1.038 22.736 1.00 84.25 188 TYR A C 1
ATOM 1496 O O . TYR A 1 188 ? 5.498 1.163 23.910 1.00 84.25 188 TYR A O 1
#

pLDDT: mean 96.01, std 3.57, range [73.25, 98.75]

Radius of gyration: 18.19 Å; Cα contacts (8 Å, |Δi|>4): 174; chains: 1; bounding box: 47×30×50 Å

Mean predicted aligned error: 3.17 Å

Nearest PDB structures (foldseek):
  5tz3-assembly3_C  TM=9.669E-01  e=4.530E-09  Homo sapiens
  2r8q-assembly1_B  TM=9.449E-01  e=3.108E-09  Leishmania major
  5h2r-assembly1_A  TM=9.375E-01  e=1.009E-08  Trypanosoma brucei brucei TREU927
  6znd-assembly1_A  TM=9.664E-01  e=3.599E-08  Homo sapiens
  5u7d-assembly2_B  TM=9.315E-01  e=1.479E-07  Homo sapiens

InterPro domains:
  IPR002073 3'5'-cyclic nucleotide phosphodiesterase, catalytic domain [PF00233] (1-187)
  IPR002073 3'5'-cyclic nucleotide phosphodiesterase, catalytic domain [PS51845] (1-188)
  IPR003607 HD/PDEase domain [cd00077] (1-142)
  IPR023088 3'5'-cyclic nucleotide phosphodiesterase [PR00387] (8-23)
  IPR023088 3'5'-cyclic nucleotide phosphodiesterase [PR00387] (35-51)
  IPR023088 3'5'-cyclic nucleotide phosphodiesterase [PR00387] (115-128)
  IPR023088 3'5'-cyclic nucleotide phosphodiesterase [PR00387] (132-148)
  IPR023174 3'5'-cyclic nucleotide phosphodiesterase, conserved site [PS00126] (8-19)
  IPR036971 3'5'-cyclic nucleotide phosphodiesterase, catalytic domain superfamily [G3DSA:1.10.1300.10] (1-188)

Secondary structure (DSSP, 8-state):
-HHHHHHTTTT--SS-HHHHHHTT-HHHHHTTTSSHHHHHHHHHHHHHHTSTTT-TTTTS-HHHHHHHHHHHHHHHGGG-GGGHHHHHHHHHHHHHHT--S-SHHHHHHHHHHHHHHHHT-GGGS-HHHHHHHHHHHHHHHHHHHHHHHHTTSPPPTT--TTT--HHHHHHHHIIIIIHHHHHHHHT-

Organism: NCBI:txid1754192

Solvent-accessible surface area (backbone atoms only — not comparable to full-atom values): 10565 Å² total; per-residue (Å²): 109,68,70,28,70,75,31,41,67,42,90,66,86,62,66,54,57,69,54,35,49,74,72,67,32,70,59,20,65,75,41,68,68,50,57,28,56,31,52,44,7,48,52,55,49,53,54,53,33,71,37,89,94,51,49,87,64,70,87,51,54,73,66,58,50,48,53,52,51,53,52,36,48,62,41,22,52,47,56,42,68,92,50,42,64,61,52,51,53,55,46,56,60,32,64,78,78,66,66,73,58,80,49,71,66,42,43,49,52,52,50,31,52,50,51,39,47,60,72,56,38,53,82,79,44,58,71,73,59,26,50,57,49,51,57,50,54,50,52,37,35,29,53,39,16,52,51,27,51,75,70,73,45,82,58,51,90,77,8,41,76,92,75,49,57,64,66,61,52,53,49,48,45,37,69,73,51,37,48,57,51,51,51,58,60,70,75,106

Foldseek 3Di:
DVVLLVQLQPPPPLDDLVLCCVVVNVLCVVVVSQLSRLVVSLVVVVVQCPDPPNVPCPPPDPVVVVVVSVLSSLQSSLLPCVCQVVLLVVLLVCLVPPLPCPDPVSVSSLSNLVSNLVVLVLVVDPPVSSVVVLVVNLVSLLVSQVVCVVVVHDRDPQNPPVDHDSVVVVVCCCVPRNVSSCVSSVSD

Sequence (188 aa):
MYLAACIHDFDHPGVSNKFLINVGDPLAELYNDKSVLENHHCAAALALLNKPGNNFIDRLDKEKKRELRETIIELVLATDLSNHFSYLTSFKKKLLDTLTCNSREDRLLLMQMLIKCCDVSNPTKSRNIYKGWIDRVMSEFFSQGDREKALNVSISPFCNRDNANVYSCQKGFIDFVAAPIFEAVGEY